Protein AF-A0A5C4JI22-F1 (afdb_monomer_lite)

Structure (mmCIF, N/CA/C/O backbone):
data_AF-A0A5C4JI22-F1
#
_entry.id   AF-A0A5C4JI22-F1
#
loop_
_atom_site.group_PDB
_atom_site.id
_atom_site.type_symbol
_atom_site.label_atom_id
_atom_site.label_alt_id
_atom_site.label_comp_id
_atom_site.label_asym_id
_atom_site.label_entity_id
_atom_site.label_seq_id
_atom_site.pdbx_PDB_ins_code
_atom_site.Cartn_x
_atom_site.Cartn_y
_atom_site.Cartn_z
_atom_site.occupancy
_atom_site.B_iso_or_equiv
_atom_site.auth_seq_id
_atom_site.auth_comp_id
_atom_site.auth_asym_id
_atom_site.auth_atom_id
_atom_site.pdbx_PDB_model_num
ATOM 1 N N . MET A 1 1 ? 50.107 8.675 -47.858 1.00 47.91 1 MET A N 1
ATOM 2 C CA . MET A 1 1 ? 48.946 7.798 -47.582 1.00 47.91 1 MET A CA 1
ATOM 3 C C . MET A 1 1 ? 47.800 8.256 -48.467 1.00 47.91 1 MET A C 1
ATOM 5 O O . MET A 1 1 ? 47.757 9.445 -48.753 1.00 47.91 1 MET A O 1
ATOM 9 N N . ALA A 1 2 ? 46.905 7.365 -48.893 1.00 58.59 2 ALA A N 1
ATOM 10 C CA . ALA A 1 2 ? 45.674 7.762 -49.575 1.00 58.59 2 ALA A CA 1
ATOM 11 C C . ALA A 1 2 ? 44.540 7.847 -48.545 1.00 58.59 2 ALA A C 1
ATOM 13 O O . ALA A 1 2 ? 44.124 6.826 -48.002 1.00 58.59 2 ALA A O 1
ATOM 14 N N . THR A 1 3 ? 44.075 9.058 -48.246 1.00 76.88 3 THR A N 1
ATOM 15 C CA . THR A 1 3 ? 42.816 9.281 -47.529 1.00 76.88 3 THR A CA 1
ATOM 16 C C . THR A 1 3 ? 41.675 9.316 -48.540 1.00 76.88 3 THR A C 1
ATOM 18 O O . THR A 1 3 ? 41.782 9.964 -49.579 1.00 76.88 3 THR A O 1
ATOM 21 N N . VAL A 1 4 ? 40.573 8.626 -48.245 1.00 82.25 4 VAL A N 1
ATOM 22 C CA . VAL A 1 4 ? 39.336 8.749 -49.026 1.00 82.25 4 VAL A CA 1
ATOM 23 C C . VAL A 1 4 ? 38.518 9.888 -48.425 1.00 82.25 4 VAL A C 1
ATOM 25 O O . VAL A 1 4 ? 38.172 9.844 -47.248 1.00 82.25 4 VAL A O 1
ATOM 28 N N . HIS A 1 5 ? 38.218 10.902 -49.233 1.00 86.62 5 HIS A N 1
ATOM 29 C CA . HIS A 1 5 ? 37.317 12.001 -48.891 1.00 86.62 5 HIS A CA 1
ATOM 30 C C . HIS A 1 5 ? 36.232 12.033 -49.968 1.00 86.62 5 HIS A C 1
ATOM 32 O O . HIS A 1 5 ? 36.526 12.298 -51.131 1.00 86.62 5 HIS A O 1
ATOM 38 N N . GLY A 1 6 ? 35.001 11.692 -49.587 1.00 88.00 6 GLY A N 1
ATOM 39 C CA . GLY A 1 6 ? 33.852 11.650 -50.486 1.00 88.00 6 GLY A CA 1
ATOM 40 C C . GLY A 1 6 ? 32.775 12.628 -50.037 1.00 88.00 6 GLY A C 1
ATOM 41 O O . GLY A 1 6 ? 32.306 12.553 -48.902 1.00 88.00 6 GLY A O 1
ATOM 42 N N . THR A 1 7 ? 32.386 13.528 -50.937 1.00 89.94 7 THR A N 1
ATOM 43 C CA . THR A 1 7 ? 31.447 14.625 -50.672 1.00 89.94 7 THR A CA 1
ATOM 44 C C . THR A 1 7 ? 30.403 14.657 -51.776 1.00 89.94 7 THR A C 1
ATOM 46 O O . THR A 1 7 ? 30.754 14.679 -52.954 1.00 89.94 7 THR A O 1
ATOM 49 N N . ALA A 1 8 ? 29.126 14.692 -51.399 1.00 90.31 8 ALA A N 1
ATOM 50 C CA . ALA A 1 8 ? 28.006 14.822 -52.323 1.00 90.31 8 ALA A CA 1
ATOM 51 C C . ALA A 1 8 ? 27.217 16.099 -52.011 1.00 90.31 8 ALA A C 1
ATOM 53 O O . ALA A 1 8 ? 26.924 16.388 -50.853 1.00 90.31 8 ALA A O 1
ATOM 54 N N . THR A 1 9 ? 26.877 16.862 -53.051 1.00 90.31 9 THR A N 1
ATOM 55 C CA . THR A 1 9 ? 26.061 18.088 -52.963 1.00 90.31 9 THR A CA 1
ATOM 56 C C . THR A 1 9 ? 24.664 17.913 -53.560 1.00 90.31 9 THR A C 1
ATOM 58 O O . THR A 1 9 ? 23.801 18.772 -53.389 1.00 90.31 9 THR A O 1
ATOM 61 N N . THR A 1 10 ? 24.415 16.796 -54.246 1.00 90.69 10 THR A N 1
ATOM 62 C CA . THR A 1 10 ? 23.101 16.410 -54.762 1.00 90.69 10 THR A CA 1
ATOM 63 C C . THR A 1 10 ? 22.259 15.751 -53.662 1.00 90.69 10 THR A C 1
ATOM 65 O O . THR A 1 10 ? 22.755 14.855 -52.972 1.00 90.69 10 THR A O 1
ATOM 68 N N . PRO A 1 11 ? 20.976 16.132 -53.490 1.00 87.50 11 PRO A N 1
ATOM 69 C CA . PRO A 1 11 ? 20.083 15.482 -52.533 1.00 87.50 11 PRO A CA 1
ATOM 70 C C . PRO A 1 11 ? 20.026 13.959 -52.709 1.00 87.50 11 PRO A C 1
ATOM 72 O O . PRO A 1 11 ? 20.164 13.441 -53.818 1.00 87.50 11 PRO A O 1
ATOM 75 N N . ASN A 1 12 ? 19.803 13.242 -51.605 1.00 86.19 12 ASN A N 1
ATOM 76 C CA . ASN A 1 12 ? 19.682 11.777 -51.550 1.00 86.19 12 ASN A CA 1
ATOM 77 C C . ASN A 1 12 ? 20.892 10.987 -52.102 1.00 86.19 12 ASN A C 1
ATOM 79 O O . ASN A 1 12 ? 20.781 9.784 -52.329 1.00 86.19 12 ASN A O 1
ATOM 83 N N . THR A 1 13 ? 22.045 11.633 -52.306 1.00 88.25 13 THR A N 1
ATOM 84 C CA . THR A 1 13 ? 23.271 11.000 -52.815 1.00 88.25 13 THR A CA 1
ATOM 85 C C . THR A 1 13 ? 24.279 10.815 -51.673 1.00 88.25 13 THR A C 1
ATOM 87 O O . THR A 1 13 ? 24.588 11.794 -50.994 1.00 88.25 13 THR A O 1
ATOM 90 N N . PRO A 1 14 ? 24.814 9.605 -51.423 1.00 89.19 14 PRO A N 1
ATOM 91 C CA . PRO A 1 14 ? 25.834 9.401 -50.397 1.00 89.19 14 PRO A CA 1
ATOM 92 C C . PRO A 1 14 ? 27.197 9.945 -50.851 1.00 89.19 14 PRO A C 1
ATOM 94 O O . PRO A 1 14 ? 27.601 9.740 -51.993 1.00 89.19 14 PRO A O 1
ATOM 97 N N . GLY A 1 15 ? 27.942 10.589 -49.945 1.00 90.38 15 GLY A N 1
ATOM 98 C CA . GLY A 1 15 ? 29.329 11.007 -50.211 1.00 90.38 15 GLY A CA 1
ATOM 99 C C . GLY A 1 15 ? 30.300 9.825 -50.335 1.00 90.38 15 GLY A C 1
ATOM 100 O O . GLY A 1 15 ? 31.234 9.871 -51.131 1.00 90.38 15 GLY A O 1
ATOM 101 N N . VAL A 1 16 ? 30.048 8.746 -49.585 1.00 90.88 16 VAL A N 1
ATOM 102 C CA . VAL A 1 16 ? 30.716 7.439 -49.691 1.00 90.88 16 VAL A CA 1
ATOM 103 C C . VAL A 1 16 ? 29.663 6.349 -49.478 1.00 90.88 16 VAL A C 1
ATOM 105 O O . VAL A 1 16 ? 28.844 6.458 -48.567 1.00 90.88 16 VAL A O 1
ATOM 108 N N . LEU A 1 17 ? 29.700 5.295 -50.293 1.00 90.50 17 LEU A N 1
ATOM 109 C CA . LEU A 1 17 ? 28.869 4.094 -50.167 1.00 90.50 17 LEU A CA 1
ATOM 110 C C . LEU A 1 17 ? 29.787 2.870 -50.035 1.00 90.50 17 LEU A C 1
ATOM 112 O O . LEU A 1 17 ? 30.765 2.757 -50.771 1.00 90.50 17 LEU A O 1
ATOM 116 N N . GLY A 1 18 ? 29.485 1.974 -49.092 1.00 90.38 18 GLY A N 1
ATOM 117 C CA . GLY A 1 18 ? 30.243 0.745 -48.849 1.00 90.38 18 GLY A CA 1
ATOM 118 C C . GLY A 1 18 ? 29.305 -0.447 -48.703 1.00 90.38 18 GLY A C 1
ATOM 119 O O . GLY A 1 18 ? 28.581 -0.547 -47.714 1.00 90.38 18 GLY A O 1
ATOM 120 N N . GLU A 1 19 ? 29.322 -1.341 -49.687 1.00 92.38 19 GLU A N 1
ATOM 121 C CA . GLU A 1 19 ? 28.444 -2.512 -49.782 1.00 92.38 19 GLU A CA 1
ATOM 122 C C . GLU A 1 19 ? 29.266 -3.807 -49.803 1.00 92.38 19 GLU A C 1
ATOM 124 O O . GLU A 1 19 ? 30.398 -3.838 -50.285 1.00 92.38 19 GLU A O 1
ATOM 129 N N . SER A 1 20 ? 28.706 -4.890 -49.260 1.00 93.38 20 SER A N 1
ATOM 130 C CA . SER A 1 20 ? 29.315 -6.222 -49.287 1.00 93.38 20 SER A CA 1
ATOM 131 C C . SER A 1 20 ? 28.254 -7.294 -49.051 1.00 93.38 20 SER A C 1
ATOM 133 O O . SER A 1 20 ? 27.485 -7.216 -48.098 1.00 93.38 20 SER A O 1
ATOM 135 N N . GLU A 1 21 ? 28.224 -8.316 -49.907 1.00 93.06 21 GLU A N 1
ATOM 136 C CA . GLU A 1 21 ? 27.287 -9.448 -49.797 1.00 93.06 21 GLU A CA 1
ATOM 137 C C . GLU A 1 21 ? 27.679 -10.459 -48.705 1.00 93.06 21 GLU A C 1
ATOM 139 O O . GLU A 1 21 ? 26.873 -11.298 -48.310 1.00 93.06 21 GLU A O 1
ATOM 144 N N . LYS A 1 22 ? 28.952 -10.448 -48.283 1.00 93.25 22 LYS A N 1
ATOM 145 C CA . LYS A 1 22 ? 29.580 -11.547 -47.521 1.00 93.25 22 LYS A CA 1
ATOM 146 C C . LYS A 1 22 ? 30.231 -11.100 -46.215 1.00 93.25 22 LYS A C 1
ATOM 148 O O . LYS A 1 22 ? 30.654 -11.949 -45.435 1.00 93.25 22 LYS A O 1
ATOM 153 N N . TRP A 1 23 ? 30.361 -9.794 -45.988 1.00 90.88 23 TRP A N 1
ATOM 154 C CA . TRP A 1 23 ? 31.010 -9.235 -44.803 1.00 90.88 23 TRP A CA 1
ATOM 155 C C . TRP A 1 23 ? 30.564 -7.789 -44.546 1.00 90.88 23 TRP A C 1
ATOM 157 O O . TRP A 1 23 ? 29.616 -7.305 -45.155 1.00 90.88 23 TRP A O 1
ATOM 167 N N . ASN A 1 24 ? 31.256 -7.082 -43.654 1.00 90.12 24 ASN A N 1
ATOM 168 C CA . ASN A 1 24 ? 31.022 -5.662 -43.397 1.00 90.12 24 ASN A CA 1
ATOM 169 C C . ASN A 1 24 ? 31.256 -4.825 -44.670 1.00 90.12 24 ASN A C 1
ATOM 171 O O . ASN A 1 24 ? 32.348 -4.876 -45.235 1.00 90.12 24 ASN A O 1
ATOM 175 N N . GLY A 1 25 ? 30.271 -4.017 -45.083 1.00 91.62 25 GLY A N 1
ATOM 176 C CA . GLY A 1 25 ? 30.438 -3.029 -46.164 1.00 91.62 25 GLY A CA 1
ATOM 177 C C . GLY A 1 25 ? 31.348 -1.854 -45.776 1.00 91.62 25 GLY A C 1
ATOM 178 O O . GLY A 1 25 ? 32.050 -1.303 -46.620 1.00 91.62 25 GLY A O 1
ATOM 179 N N . VAL A 1 26 ? 31.399 -1.519 -44.481 1.00 91.19 26 VAL A N 1
ATOM 180 C CA . VAL A 1 26 ? 32.367 -0.592 -43.873 1.00 91.19 26 VAL A CA 1
ATOM 181 C C . VAL A 1 26 ? 32.816 -1.170 -42.529 1.00 91.19 26 VAL A C 1
ATOM 183 O O . VAL A 1 26 ? 31.986 -1.616 -41.739 1.00 91.19 26 VAL A O 1
ATOM 186 N N . LEU A 1 27 ? 34.123 -1.152 -42.250 1.00 92.00 27 LEU A N 1
ATOM 187 C CA . LEU A 1 27 ? 34.704 -1.555 -40.966 1.00 92.00 27 LEU A CA 1
ATOM 188 C C . LEU A 1 27 ? 35.678 -0.475 -40.484 1.00 92.00 27 LEU A C 1
ATOM 190 O O . LEU A 1 27 ? 36.776 -0.342 -41.019 1.00 92.00 27 LEU A O 1
ATOM 194 N N . GLY A 1 28 ? 35.277 0.287 -39.468 1.00 90.00 28 GLY A N 1
ATOM 195 C CA . GLY A 1 28 ? 36.129 1.290 -38.833 1.00 90.00 28 GLY A CA 1
ATOM 196 C C . GLY A 1 28 ? 36.845 0.736 -37.604 1.00 90.00 28 GLY A C 1
ATOM 197 O O . GLY A 1 28 ? 36.201 0.249 -36.676 1.00 90.00 28 GLY A O 1
ATOM 198 N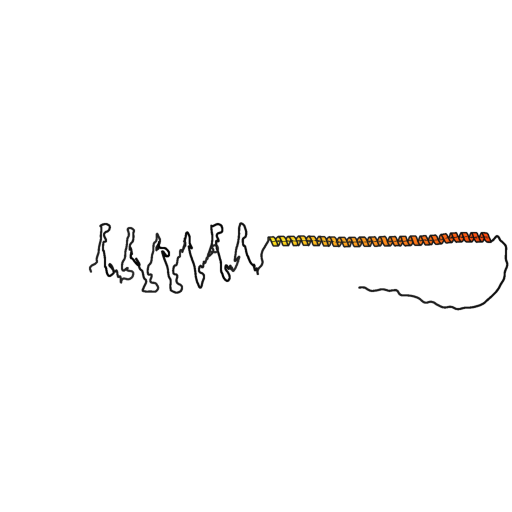 N . VAL A 1 29 ? 38.177 0.821 -37.584 1.00 89.88 29 VAL A N 1
ATOM 199 C CA . VAL A 1 29 ? 39.022 0.365 -36.470 1.00 89.88 29 VAL A CA 1
ATOM 200 C C . VAL A 1 29 ? 39.960 1.492 -36.059 1.00 89.88 29 VAL A C 1
ATOM 202 O O . VAL A 1 29 ? 40.857 1.866 -36.812 1.00 89.88 29 VAL A O 1
ATOM 205 N N . SER A 1 30 ? 39.781 1.994 -34.839 1.00 90.56 30 SER A N 1
ATOM 206 C CA . SER A 1 30 ? 40.735 2.895 -34.193 1.00 90.56 30 SER A CA 1
ATOM 207 C C . SER A 1 30 ? 41.700 2.105 -33.307 1.00 90.56 30 SER A C 1
ATOM 209 O O . SER A 1 30 ? 41.333 1.092 -32.712 1.00 90.56 30 SER A O 1
ATOM 211 N N . LYS A 1 31 ? 42.939 2.595 -33.210 1.00 88.75 31 LYS A N 1
ATOM 212 C CA . LYS A 1 31 ? 43.923 2.208 -32.183 1.00 88.75 31 LYS A CA 1
ATOM 213 C C . LYS A 1 31 ? 44.378 3.407 -31.336 1.00 88.75 31 LYS A C 1
ATOM 215 O O . LYS A 1 31 ? 45.299 3.268 -30.539 1.00 88.75 31 LYS A O 1
ATOM 220 N N . GLY A 1 32 ? 43.782 4.582 -31.551 1.00 84.44 32 GLY A N 1
ATOM 221 C CA . GLY A 1 32 ? 44.077 5.798 -30.797 1.00 84.44 32 GLY A CA 1
ATOM 222 C C . GLY A 1 32 ? 43.218 5.880 -29.540 1.00 84.44 32 GLY A C 1
ATOM 223 O O . GLY A 1 32 ? 42.014 5.625 -29.592 1.00 84.44 32 GLY A O 1
ATOM 224 N N . GLU A 1 33 ? 43.829 6.252 -28.420 1.00 83.50 33 GLU A N 1
ATOM 225 C CA . GLU A 1 33 ? 43.128 6.434 -27.149 1.00 83.50 33 GLU A CA 1
ATOM 226 C C . GLU A 1 33 ? 42.048 7.527 -27.260 1.00 83.50 33 GLU A C 1
ATOM 228 O O . GLU A 1 33 ? 42.253 8.580 -27.870 1.00 83.50 33 GLU A O 1
ATOM 233 N N . GLY A 1 34 ? 40.854 7.240 -26.735 1.00 81.62 34 GLY A N 1
ATOM 234 C CA . GLY A 1 34 ? 39.681 8.118 -26.832 1.00 81.62 34 GLY A CA 1
ATOM 235 C C . GLY A 1 34 ? 39.080 8.291 -28.237 1.00 81.62 34 GLY A C 1
ATOM 236 O O . GLY A 1 34 ? 38.074 8.982 -28.365 1.00 81.62 34 GLY A O 1
ATOM 237 N N . GLN A 1 35 ? 39.645 7.683 -29.289 1.00 87.62 35 GLN A N 1
ATOM 238 C CA . GLN A 1 35 ? 39.197 7.887 -30.674 1.00 87.62 35 GLN A CA 1
ATOM 239 C C . GLN A 1 35 ? 38.228 6.793 -31.141 1.00 87.62 35 GLN A C 1
ATOM 241 O O . GLN A 1 35 ? 38.553 5.604 -31.094 1.00 87.62 35 GLN A O 1
ATOM 246 N N . ALA A 1 36 ? 37.067 7.189 -31.667 1.00 86.75 36 ALA A N 1
ATOM 247 C CA . ALA A 1 36 ? 36.080 6.269 -32.228 1.00 86.75 36 ALA A CA 1
ATOM 248 C C . ALA A 1 36 ? 36.582 5.585 -33.517 1.00 86.75 36 ALA A C 1
ATOM 250 O O . ALA A 1 36 ? 37.239 6.206 -34.349 1.00 86.75 36 ALA A O 1
ATOM 251 N N . GLY A 1 37 ? 36.231 4.307 -33.715 1.00 89.31 37 GLY A N 1
ATOM 252 C CA . GLY A 1 37 ? 36.507 3.591 -34.973 1.00 89.31 37 GLY A CA 1
ATOM 253 C C . GLY A 1 37 ? 35.649 4.078 -36.147 1.00 89.31 37 GLY A C 1
ATOM 254 O O . GLY A 1 37 ? 36.113 4.087 -37.283 1.00 89.31 37 GLY A O 1
ATOM 255 N N . VAL A 1 38 ? 34.422 4.522 -35.860 1.00 90.56 38 VAL A N 1
ATOM 256 C CA . VAL A 1 38 ? 33.523 5.252 -36.765 1.00 90.56 38 VAL A CA 1
ATOM 257 C C . VAL A 1 38 ? 32.860 6.357 -35.945 1.00 90.56 38 VAL A C 1
ATOM 259 O O . VAL A 1 38 ? 32.349 6.079 -34.861 1.00 90.56 38 VAL A O 1
ATOM 262 N N . ALA A 1 39 ? 32.841 7.585 -36.458 1.00 89.50 39 ALA A N 1
ATOM 263 C CA . ALA A 1 39 ? 32.069 8.692 -35.899 1.00 89.50 39 ALA A CA 1
ATOM 264 C C . ALA A 1 39 ? 31.036 9.151 -36.936 1.00 89.50 39 ALA A C 1
ATOM 266 O O . ALA A 1 39 ? 31.390 9.419 -38.082 1.00 89.50 39 ALA A O 1
ATOM 267 N N . GLY A 1 40 ? 29.766 9.219 -36.537 1.00 88.56 40 GLY A N 1
ATOM 268 C CA . GLY A 1 40 ? 28.670 9.726 -37.362 1.00 88.56 40 GLY A CA 1
ATOM 269 C C . GLY A 1 40 ? 28.094 10.985 -36.729 1.00 88.56 40 GLY A C 1
ATOM 270 O O . GLY A 1 40 ? 27.585 10.932 -35.611 1.00 88.56 40 GLY A O 1
ATOM 271 N N . VAL A 1 41 ? 28.206 12.115 -37.427 1.00 89.94 41 VAL A N 1
ATOM 272 C CA . VAL A 1 41 ? 27.862 13.453 -36.926 1.00 89.94 41 VAL A CA 1
ATOM 273 C C . VAL A 1 41 ? 26.848 14.093 -37.871 1.00 89.94 41 VAL A C 1
ATOM 275 O O . VAL A 1 41 ? 26.980 13.983 -39.088 1.00 89.94 41 VAL A O 1
ATOM 278 N N . ASN A 1 42 ? 25.836 14.758 -37.315 1.00 87.62 42 ASN A N 1
ATOM 279 C CA . ASN A 1 42 ? 24.863 15.545 -38.067 1.00 87.62 42 ASN A CA 1
ATOM 280 C C . ASN A 1 42 ? 24.524 16.815 -37.273 1.00 87.62 42 ASN A C 1
ATOM 282 O O . ASN A 1 42 ? 23.888 16.744 -36.224 1.00 87.62 42 ASN A O 1
ATOM 286 N N . GLU A 1 43 ? 24.953 17.966 -37.785 1.00 89.25 43 GLU A N 1
ATOM 287 C CA . GLU A 1 43 ? 24.792 19.279 -37.142 1.00 89.25 43 GLU A CA 1
ATOM 288 C C . GLU A 1 43 ? 23.522 20.023 -37.600 1.00 89.25 43 GLU A C 1
ATOM 290 O O . GLU A 1 43 ? 23.159 21.046 -37.031 1.00 89.25 43 GLU A O 1
ATOM 295 N N . SER A 1 44 ? 22.827 19.518 -38.628 1.00 86.06 44 SER A N 1
ATOM 296 C CA . SER A 1 44 ? 21.636 20.147 -39.233 1.00 86.06 44 SER A CA 1
ATOM 297 C C . SER A 1 44 ? 20.307 19.531 -38.775 1.00 86.06 44 SER A C 1
ATOM 299 O O . SER A 1 44 ? 19.244 19.907 -39.266 1.00 86.06 44 SER A O 1
ATOM 301 N N . GLY A 1 45 ? 20.359 18.591 -37.828 1.00 77.44 45 GLY A N 1
ATOM 302 C CA . GLY A 1 45 ? 19.205 17.846 -37.335 1.00 77.44 45 GLY A CA 1
ATOM 303 C C . GLY A 1 45 ? 18.982 16.530 -38.087 1.00 77.44 45 GLY A C 1
ATOM 304 O O . GLY A 1 45 ? 19.031 16.453 -39.315 1.00 77.44 45 GLY A O 1
ATOM 305 N N . GLY A 1 46 ? 18.734 15.467 -37.324 1.00 81.81 46 GLY A N 1
ATOM 306 C CA . GLY A 1 46 ? 18.592 14.100 -37.821 1.00 81.81 46 GLY A CA 1
ATOM 307 C C . GLY A 1 46 ? 19.557 13.140 -37.127 1.00 81.81 46 GLY A C 1
ATOM 308 O O . GLY A 1 46 ? 20.181 13.474 -36.123 1.00 81.81 46 GLY A O 1
ATOM 309 N N . ASN A 1 47 ? 19.671 11.926 -37.659 1.00 84.88 47 ASN A N 1
ATOM 310 C CA . ASN A 1 47 ? 20.505 10.882 -37.068 1.00 84.88 47 ASN A CA 1
ATOM 311 C C . ASN A 1 47 ? 21.970 11.039 -37.506 1.00 84.88 47 ASN A C 1
ATOM 313 O O . ASN A 1 47 ? 22.232 11.152 -38.703 1.00 84.88 47 ASN A O 1
ATOM 317 N N . GLY A 1 48 ? 22.918 10.979 -36.564 1.00 87.75 48 GLY A N 1
ATOM 318 C CA . GLY A 1 48 ? 24.350 10.835 -36.874 1.00 87.75 48 GLY A CA 1
ATOM 319 C C . GLY A 1 48 ? 24.719 9.412 -37.321 1.00 87.75 48 GLY A C 1
ATOM 320 O O . GLY A 1 48 ? 25.555 9.232 -38.200 1.00 87.75 48 GLY A O 1
ATOM 321 N N . LEU A 1 49 ? 24.048 8.396 -36.763 1.00 89.62 49 LEU A N 1
ATOM 322 C CA . LEU A 1 49 ? 24.066 7.006 -37.231 1.00 89.62 49 LEU A CA 1
ATOM 323 C C . LEU A 1 49 ? 22.633 6.455 -37.242 1.00 89.62 49 LEU A C 1
ATOM 325 O O . LEU A 1 49 ? 21.856 6.734 -36.330 1.00 89.62 49 LEU A O 1
ATOM 329 N N . TYR A 1 50 ? 22.293 5.633 -38.236 1.00 87.88 50 TYR A N 1
ATOM 330 C CA . TYR A 1 50 ? 21.007 4.932 -38.317 1.00 87.88 50 TYR A CA 1
ATOM 331 C C . TYR A 1 50 ? 21.234 3.434 -38.557 1.00 87.88 50 TYR A C 1
ATOM 333 O O . TYR A 1 50 ? 21.568 3.014 -39.662 1.00 87.88 50 TYR A O 1
ATOM 341 N N . GLY A 1 51 ? 21.073 2.631 -37.503 1.00 87.44 51 GLY A N 1
ATOM 342 C CA . GLY A 1 51 ? 21.215 1.177 -37.560 1.00 87.44 51 GLY A CA 1
ATOM 343 C C . GLY A 1 51 ? 19.884 0.478 -37.834 1.00 87.44 51 GLY A C 1
ATOM 344 O O . GLY A 1 51 ? 18.941 0.604 -37.053 1.00 87.44 51 GLY A O 1
ATOM 345 N N . ARG A 1 52 ? 19.808 -0.289 -38.927 1.00 89.50 52 ARG A N 1
ATOM 346 C CA . ARG A 1 52 ? 18.639 -1.096 -39.310 1.00 89.50 52 ARG A CA 1
ATOM 347 C C . ARG A 1 52 ? 19.095 -2.482 -39.758 1.00 89.50 52 ARG A C 1
ATOM 349 O O . ARG A 1 52 ? 19.973 -2.596 -40.604 1.00 89.50 52 ARG A O 1
ATOM 356 N N . GLY A 1 53 ? 18.448 -3.523 -39.242 1.00 84.88 53 GLY A N 1
ATOM 357 C CA . GLY A 1 53 ? 18.695 -4.913 -39.621 1.00 84.88 53 GLY A CA 1
ATOM 358 C C . GLY A 1 53 ? 17.455 -5.782 -39.413 1.00 84.88 53 GLY A C 1
ATOM 359 O O . GLY A 1 53 ? 16.440 -5.311 -38.902 1.00 84.88 53 GLY A O 1
ATOM 360 N N . THR A 1 54 ? 17.537 -7.047 -39.824 1.00 84.50 54 THR A N 1
ATOM 361 C CA . THR A 1 54 ? 16.526 -8.085 -39.538 1.00 84.50 54 THR A CA 1
ATOM 362 C C . THR A 1 54 ? 16.736 -8.756 -38.176 1.00 84.50 54 THR A C 1
ATOM 364 O O . THR A 1 54 ? 15.800 -9.328 -37.626 1.00 84.50 54 THR A O 1
ATOM 367 N N . GLY A 1 55 ? 17.953 -8.666 -37.630 1.00 84.50 55 GLY A N 1
ATOM 368 C CA . GLY A 1 55 ? 18.270 -8.912 -36.223 1.00 84.50 55 GLY A CA 1
ATOM 369 C C . GLY A 1 55 ? 18.473 -7.592 -35.472 1.00 84.50 55 GLY A C 1
ATOM 370 O O . GLY A 1 55 ? 17.700 -6.649 -35.625 1.00 84.50 55 GLY A O 1
ATOM 371 N N . ASN A 1 56 ? 19.547 -7.497 -34.687 1.00 85.06 56 ASN A N 1
ATOM 372 C CA . ASN A 1 56 ? 19.894 -6.270 -33.965 1.00 85.06 56 ASN A CA 1
ATOM 373 C C . ASN A 1 56 ? 20.353 -5.169 -34.938 1.00 85.06 56 ASN A C 1
ATOM 375 O O . ASN A 1 56 ? 21.316 -5.363 -35.675 1.00 85.06 56 ASN A O 1
ATOM 379 N N . GLY A 1 57 ? 19.683 -4.011 -34.932 1.00 87.25 57 GLY A N 1
ATOM 380 C CA . GLY A 1 57 ? 20.059 -2.861 -35.771 1.00 87.25 57 GLY A CA 1
ATOM 381 C C . GLY A 1 57 ? 21.316 -2.126 -35.288 1.00 87.25 57 GLY A C 1
ATOM 382 O O . GLY A 1 57 ? 22.045 -1.564 -36.099 1.00 87.25 57 GLY A O 1
ATOM 383 N N . VAL A 1 58 ? 21.582 -2.161 -33.978 1.00 90.19 58 VAL A N 1
ATOM 384 C CA . VAL A 1 58 ? 22.811 -1.692 -33.320 1.00 90.19 58 VAL A CA 1
ATOM 385 C C . VAL A 1 58 ? 23.134 -2.678 -32.193 1.00 90.19 58 VAL A C 1
ATOM 387 O O . VAL A 1 58 ? 22.225 -3.150 -31.512 1.00 90.19 58 VAL A O 1
ATOM 390 N N . TRP A 1 59 ? 24.415 -2.983 -31.986 1.00 86.69 59 TRP A N 1
ATOM 391 C CA . TRP A 1 59 ? 24.910 -3.788 -30.866 1.00 86.69 59 TRP A CA 1
ATOM 392 C C . TRP A 1 59 ? 26.134 -3.090 -30.269 1.00 86.69 59 TRP A C 1
ATOM 394 O O . TRP A 1 59 ? 27.098 -2.828 -30.984 1.00 86.69 59 TRP A O 1
ATOM 404 N N . GLY A 1 60 ? 26.104 -2.800 -28.969 1.00 87.31 60 GLY A N 1
ATOM 405 C CA . GLY A 1 60 ? 27.233 -2.232 -28.232 1.00 87.31 60 GLY A CA 1
ATOM 406 C C . GLY A 1 60 ? 27.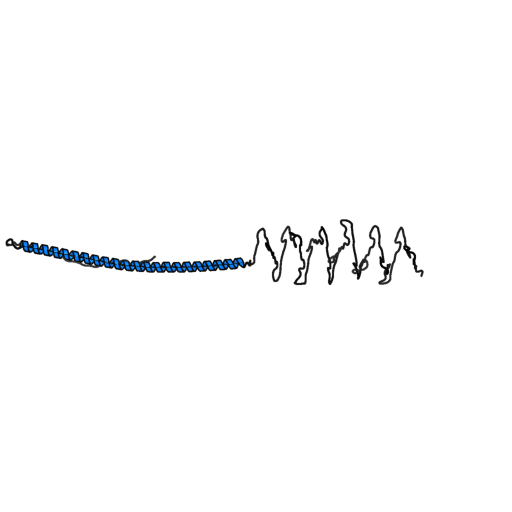662 -3.161 -27.102 1.00 87.31 60 GLY A C 1
ATOM 407 O O . GLY A 1 60 ? 26.818 -3.711 -26.396 1.00 87.31 60 GLY A O 1
ATOM 408 N N . HIS A 1 61 ? 28.968 -3.375 -26.944 1.00 86.38 61 HIS A N 1
ATOM 409 C CA . HIS A 1 61 ? 29.512 -4.359 -26.008 1.00 86.38 61 HIS A CA 1
ATOM 410 C C . HIS A 1 61 ? 30.837 -3.880 -25.405 1.00 86.38 61 HIS A C 1
ATOM 412 O O . HIS A 1 61 ? 31.829 -3.711 -26.111 1.00 86.38 61 HIS A O 1
ATOM 418 N N . GLY A 1 62 ? 30.845 -3.672 -24.087 1.00 84.75 62 GLY A N 1
ATOM 419 C CA . GLY A 1 62 ? 32.041 -3.324 -23.329 1.00 84.75 62 GLY A CA 1
ATOM 420 C C . GLY A 1 62 ? 32.818 -4.582 -22.948 1.00 84.75 62 GLY A C 1
ATOM 421 O O . GLY A 1 62 ? 32.439 -5.266 -22.005 1.00 84.75 62 GLY A O 1
ATOM 422 N N . PHE A 1 63 ? 33.881 -4.895 -23.690 1.00 75.50 63 PHE A N 1
ATOM 423 C CA . PHE A 1 63 ? 34.603 -6.169 -23.555 1.00 75.50 63 PHE A CA 1
ATOM 424 C C . PHE A 1 63 ? 35.773 -6.149 -22.554 1.00 75.50 63 PHE A C 1
ATO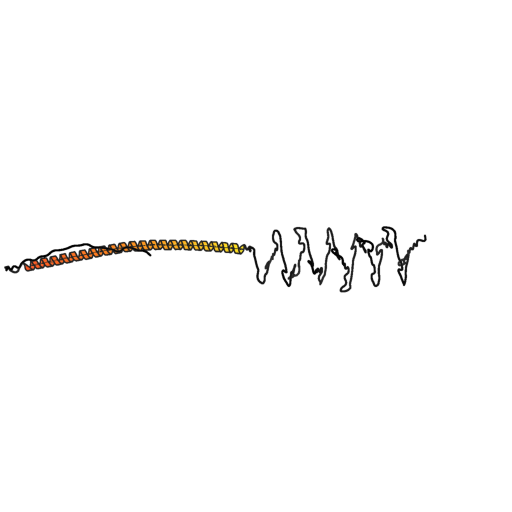M 426 O O . PHE A 1 63 ? 36.074 -7.164 -21.934 1.00 75.50 63 PHE A O 1
ATOM 433 N N . SER A 1 64 ? 36.488 -5.027 -22.436 1.00 70.38 64 SER A N 1
ATOM 434 C CA . SER A 1 64 ? 37.896 -5.024 -22.003 1.00 70.38 64 SER A CA 1
ATOM 435 C C . SER A 1 64 ? 38.166 -4.689 -20.529 1.00 70.38 64 SER A C 1
ATOM 437 O O . SER A 1 64 ? 39.331 -4.629 -20.136 1.00 70.38 64 SER A O 1
ATOM 439 N N . GLY A 1 65 ? 37.145 -4.489 -19.694 1.00 73.25 65 GLY A N 1
ATOM 440 C CA . GLY A 1 65 ? 37.333 -4.232 -18.265 1.00 73.25 65 GLY A CA 1
ATOM 441 C C . GLY A 1 65 ? 36.028 -4.129 -17.466 1.00 73.25 65 GLY A C 1
ATOM 442 O O . GLY A 1 65 ? 34.953 -3.997 -18.049 1.00 73.25 65 GLY A O 1
ATOM 443 N N . PRO A 1 66 ? 36.102 -4.143 -16.120 1.00 74.62 66 PRO A N 1
ATOM 444 C CA . PRO A 1 66 ? 34.923 -4.150 -15.242 1.00 74.62 66 PRO A CA 1
ATOM 445 C C . PRO A 1 66 ? 34.066 -2.877 -15.339 1.00 74.62 66 PRO A C 1
ATOM 447 O O . PRO A 1 66 ? 32.897 -2.898 -14.971 1.00 74.62 66 PRO A O 1
ATOM 450 N N . ASN A 1 67 ? 34.635 -1.786 -15.864 1.00 81.38 67 ASN A N 1
ATOM 451 C CA . ASN A 1 67 ? 33.966 -0.496 -16.050 1.00 81.38 67 ASN A CA 1
ATOM 452 C C . ASN A 1 67 ? 33.581 -0.233 -17.524 1.00 81.38 67 ASN A C 1
ATOM 454 O O . ASN A 1 67 ? 33.225 0.892 -17.875 1.00 81.38 67 ASN A O 1
ATOM 458 N N . SER A 1 68 ? 33.706 -1.221 -18.420 1.00 83.44 68 SER A N 1
ATOM 459 C CA . SER A 1 68 ? 33.440 -1.037 -19.851 1.00 83.44 68 SER A CA 1
ATOM 460 C C . SER A 1 68 ? 31.939 -0.962 -20.147 1.00 83.44 68 SER A C 1
ATOM 462 O O . SER A 1 68 ? 31.227 -1.960 -20.077 1.00 83.44 68 SER A O 1
ATOM 464 N N . VAL A 1 69 ? 31.458 0.215 -20.549 1.00 85.12 69 VAL A N 1
ATOM 465 C CA . VAL A 1 69 ? 30.057 0.421 -20.944 1.00 85.12 69 VAL A CA 1
ATOM 466 C C . VAL A 1 69 ? 29.853 0.059 -22.420 1.00 85.12 69 VAL A C 1
ATOM 468 O O . VAL A 1 69 ? 30.644 0.454 -23.272 1.00 85.12 69 VAL A O 1
ATOM 471 N N . GLY A 1 70 ? 28.792 -0.694 -22.733 1.00 87.75 70 GLY A N 1
ATOM 472 C CA . GLY A 1 70 ? 28.488 -1.116 -24.108 1.00 87.75 70 GLY A CA 1
ATOM 473 C C . GLY A 1 70 ? 27.800 -0.051 -24.969 1.00 87.75 70 GLY A C 1
ATOM 474 O O . GLY A 1 70 ? 28.119 0.072 -26.147 1.00 87.75 70 GLY A O 1
ATOM 475 N N . VAL A 1 71 ? 26.867 0.713 -24.390 1.00 90.88 71 VAL A N 1
ATOM 476 C CA . VAL A 1 71 ? 26.142 1.826 -25.032 1.00 90.88 71 VAL A CA 1
ATOM 477 C C . VAL A 1 71 ? 25.880 2.903 -23.979 1.00 90.88 71 VAL A C 1
ATOM 479 O O . VAL A 1 71 ? 25.483 2.577 -22.862 1.00 90.88 71 VAL A O 1
ATOM 482 N N . VAL A 1 72 ? 26.053 4.175 -24.340 1.00 89.12 72 VAL A N 1
ATOM 483 C CA . VAL A 1 72 ? 25.626 5.332 -23.538 1.00 89.12 72 VAL A CA 1
ATOM 484 C C . VAL A 1 72 ? 24.694 6.184 -24.398 1.00 89.12 72 VAL A C 1
ATOM 486 O O . VAL A 1 72 ? 25.010 6.453 -25.555 1.00 89.12 72 VAL A O 1
ATOM 489 N N . GLY A 1 73 ? 23.558 6.605 -23.841 1.00 89.94 73 GLY A N 1
ATOM 490 C CA . GLY A 1 73 ? 22.662 7.587 -24.452 1.00 89.94 73 GLY A CA 1
ATOM 491 C C . GLY A 1 73 ? 22.585 8.838 -23.581 1.00 89.94 73 GLY A C 1
ATOM 492 O O . GLY A 1 73 ? 22.279 8.735 -22.395 1.00 89.94 73 GLY A O 1
ATOM 493 N N . VAL A 1 74 ? 22.880 10.003 -24.158 1.00 90.19 74 VAL A N 1
ATOM 494 C CA . VAL A 1 74 ? 22.903 11.309 -23.475 1.00 90.19 74 VAL A CA 1
ATOM 495 C C . VAL A 1 74 ? 22.098 12.305 -24.303 1.00 90.19 74 VAL A C 1
ATOM 497 O O . VAL A 1 74 ? 22.159 12.275 -25.531 1.00 90.19 74 VAL A O 1
ATOM 500 N N . SER A 1 75 ? 21.340 13.180 -23.644 1.00 90.56 75 SER A N 1
ATOM 501 C CA . SER A 1 75 ? 20.660 14.305 -24.283 1.00 90.56 75 SER A CA 1
ATOM 502 C C . SER A 1 75 ? 20.372 15.393 -23.253 1.00 90.56 75 SER A C 1
ATOM 504 O O . SER A 1 75 ? 19.782 15.110 -22.214 1.00 90.56 75 SER A O 1
ATOM 506 N N . ASP A 1 76 ? 20.748 16.635 -23.555 1.00 88.44 76 ASP A N 1
ATOM 507 C CA . ASP A 1 76 ? 20.476 17.792 -22.686 1.00 88.44 76 ASP A CA 1
ATOM 508 C C . ASP A 1 76 ? 19.050 18.354 -22.869 1.00 88.44 76 ASP A C 1
ATOM 510 O O . ASP A 1 76 ? 18.627 19.245 -22.135 1.00 88.44 76 ASP A O 1
ATOM 514 N N . HIS A 1 77 ? 18.306 17.852 -23.865 1.00 85.31 77 HIS A N 1
ATOM 515 C CA . HIS A 1 77 ? 17.043 18.435 -24.345 1.00 85.31 77 HIS A CA 1
ATOM 516 C C . HIS A 1 77 ? 15.888 17.420 -24.495 1.00 85.31 77 HIS A C 1
ATOM 518 O O . HIS A 1 77 ? 14.760 17.804 -24.826 1.00 85.31 77 HIS A O 1
ATOM 524 N N . ASN A 1 78 ? 16.139 16.116 -24.332 1.00 89.25 78 ASN A N 1
ATOM 525 C CA . ASN A 1 78 ? 15.133 15.062 -24.510 1.00 89.25 78 ASN A CA 1
ATOM 526 C C . ASN A 1 78 ? 15.547 13.744 -23.829 1.00 89.25 78 ASN A C 1
ATOM 528 O O . ASN A 1 78 ? 16.495 13.713 -23.052 1.00 89.25 78 ASN A O 1
ATOM 532 N N . ASP A 1 79 ? 14.855 12.644 -24.137 1.00 88.62 79 ASP A N 1
ATOM 533 C CA . ASP A 1 79 ? 15.258 11.311 -23.680 1.00 88.62 79 ASP A CA 1
ATOM 534 C C . ASP A 1 79 ? 16.641 10.939 -24.246 1.00 88.62 79 ASP A C 1
ATOM 536 O O . ASP A 1 79 ? 16.826 10.902 -25.463 1.00 88.62 79 ASP A O 1
ATOM 540 N N . GLY A 1 80 ? 17.600 10.593 -23.380 1.00 90.75 80 GLY A N 1
ATOM 541 C CA . GLY A 1 80 ? 18.892 10.034 -23.808 1.00 90.75 80 GLY A CA 1
ATOM 542 C C . GLY A 1 80 ? 18.770 8.634 -24.431 1.00 90.75 80 GLY A C 1
ATOM 543 O O . GLY A 1 80 ? 19.573 8.263 -25.283 1.00 90.75 80 GLY A O 1
ATOM 544 N N . VAL A 1 81 ? 17.743 7.866 -24.040 1.00 92.56 81 VAL A N 1
ATOM 545 C CA . VAL A 1 81 ? 17.366 6.570 -24.628 1.00 92.56 81 VAL A CA 1
ATOM 546 C C . VAL A 1 81 ? 15.840 6.452 -24.635 1.00 92.56 81 VAL A C 1
ATOM 548 O O . VAL A 1 81 ? 15.214 6.540 -23.582 1.00 92.56 81 VAL A O 1
ATOM 551 N N . ARG A 1 82 ? 15.235 6.189 -25.802 1.00 91.19 82 ARG A N 1
ATOM 552 C CA . ARG A 1 82 ? 13.791 5.932 -25.949 1.00 91.19 82 ARG A CA 1
ATOM 553 C C . ARG A 1 82 ? 13.550 4.584 -26.628 1.00 91.19 82 ARG A C 1
ATOM 555 O O . ARG A 1 82 ? 13.657 4.470 -27.846 1.00 91.19 82 ARG A O 1
ATOM 562 N N . GLY A 1 83 ? 13.202 3.567 -25.844 1.00 91.81 83 GLY A N 1
ATOM 563 C CA . GLY A 1 83 ? 12.811 2.252 -26.357 1.00 91.81 83 GLY A CA 1
ATOM 564 C C . GLY A 1 83 ? 11.305 2.154 -26.604 1.00 91.81 83 GLY A C 1
ATOM 565 O O . GLY A 1 83 ? 10.512 2.401 -25.699 1.00 91.81 83 GLY A O 1
ATOM 566 N N . ILE A 1 84 ? 10.904 1.778 -27.821 1.00 91.50 84 ILE A N 1
ATOM 567 C CA . ILE A 1 84 ? 9.500 1.637 -28.234 1.00 91.50 84 ILE A CA 1
ATOM 568 C C . ILE A 1 84 ? 9.284 0.223 -28.772 1.00 91.50 84 ILE A C 1
ATOM 570 O O . ILE A 1 84 ? 10.060 -0.249 -29.599 1.00 91.50 84 ILE A O 1
ATOM 574 N N . SER A 1 85 ? 8.204 -0.433 -28.347 1.00 92.69 85 SER A N 1
ATOM 575 C CA . SER A 1 85 ? 7.722 -1.670 -28.966 1.00 92.69 85 SER A CA 1
ATOM 576 C C . SER A 1 85 ? 6.202 -1.640 -29.089 1.00 92.69 85 SER A C 1
ATOM 578 O O . SER A 1 85 ? 5.511 -1.225 -28.162 1.00 92.69 85 SER A O 1
ATOM 580 N N . SER A 1 86 ? 5.691 -2.054 -30.247 1.00 91.50 86 SER A N 1
ATOM 581 C CA . SER A 1 86 ? 4.257 -2.161 -30.556 1.00 91.50 86 SER A CA 1
ATOM 582 C C . SER A 1 86 ? 3.754 -3.610 -30.566 1.00 91.50 86 SER A C 1
ATOM 584 O O . SER A 1 86 ? 2.563 -3.851 -30.752 1.00 91.50 86 SER A O 1
ATOM 586 N N . THR A 1 87 ? 4.647 -4.582 -30.364 1.00 91.19 87 THR A N 1
ATOM 587 C CA . THR A 1 87 ? 4.330 -6.013 -30.406 1.00 91.19 87 THR A CA 1
ATOM 588 C C . THR A 1 87 ? 3.881 -6.508 -29.033 1.00 91.19 87 THR A C 1
ATOM 590 O O . THR A 1 87 ? 4.557 -6.286 -28.029 1.00 91.19 87 THR A O 1
ATOM 593 N N . VAL A 1 88 ? 2.760 -7.233 -28.988 1.00 89.62 88 VAL A N 1
ATOM 594 C CA . VAL A 1 88 ? 2.223 -7.834 -27.755 1.00 89.62 88 VAL A CA 1
ATOM 595 C C . VAL A 1 88 ? 3.279 -8.720 -27.080 1.00 89.62 88 VAL A C 1
ATOM 597 O O . VAL A 1 88 ? 3.944 -9.526 -27.732 1.00 89.62 88 VAL A O 1
ATOM 600 N N . GLY A 1 89 ? 3.442 -8.565 -25.762 1.00 87.31 89 GLY A N 1
ATOM 601 C CA . GLY A 1 89 ? 4.407 -9.342 -24.976 1.00 87.31 89 GLY A CA 1
ATOM 602 C C . GLY A 1 89 ? 5.879 -8.993 -25.236 1.00 87.31 89 GLY A C 1
ATOM 603 O O . GLY A 1 89 ? 6.745 -9.837 -25.002 1.00 87.31 89 GLY A O 1
ATOM 604 N N . LYS A 1 90 ? 6.182 -7.788 -25.745 1.00 92.19 90 LYS A N 1
ATOM 605 C CA . LYS A 1 90 ? 7.551 -7.278 -25.932 1.00 92.19 90 LYS A CA 1
ATOM 606 C C . LYS A 1 90 ? 7.739 -5.937 -25.222 1.00 92.19 90 LYS A C 1
ATOM 608 O O . LYS A 1 90 ? 6.896 -5.051 -25.319 1.00 92.19 90 LYS A O 1
ATOM 613 N N . SER A 1 91 ? 8.869 -5.782 -24.540 1.00 91.69 91 SER A N 1
ATOM 614 C CA . SER A 1 91 ? 9.249 -4.532 -23.874 1.00 91.69 91 SER A CA 1
ATOM 615 C C . SER A 1 91 ? 9.868 -3.542 -24.866 1.00 91.69 91 SER A C 1
ATOM 617 O O . SER A 1 91 ? 10.559 -3.952 -25.796 1.00 91.69 91 SER A O 1
ATOM 619 N N . GLY A 1 92 ? 9.670 -2.237 -24.648 1.00 93.25 92 GLY A N 1
ATOM 620 C CA . GLY A 1 92 ? 10.422 -1.190 -25.357 1.00 93.25 92 GLY A CA 1
ATOM 621 C C . GLY A 1 92 ? 11.872 -1.075 -24.869 1.00 93.25 92 GLY A C 1
ATOM 622 O O . GLY A 1 92 ? 12.782 -0.896 -25.671 1.00 93.25 92 GLY A O 1
ATOM 623 N N . VAL A 1 93 ? 12.086 -1.246 -23.561 1.00 93.81 93 VAL A N 1
ATOM 624 C CA . VAL A 1 93 ? 13.394 -1.415 -22.910 1.00 93.81 93 VAL A CA 1
ATOM 625 C C . VAL A 1 93 ? 13.289 -2.614 -21.968 1.00 93.81 93 VAL A C 1
ATOM 627 O O . VAL A 1 93 ? 12.277 -2.769 -21.287 1.00 93.81 93 VAL A O 1
ATOM 630 N N . ALA A 1 94 ? 14.316 -3.458 -21.920 1.00 93.06 94 ALA A N 1
ATOM 631 C CA . ALA A 1 94 ? 14.457 -4.518 -20.927 1.00 93.06 94 ALA A CA 1
ATOM 632 C C . ALA A 1 94 ? 15.892 -4.500 -20.394 1.00 93.06 94 ALA A C 1
ATOM 634 O O . ALA A 1 94 ? 16.836 -4.383 -21.174 1.00 93.06 94 ALA A O 1
ATOM 635 N N . GLY A 1 95 ? 16.043 -4.591 -19.075 1.00 92.38 95 GLY A N 1
ATOM 636 C CA . GLY A 1 95 ? 17.332 -4.553 -18.396 1.00 92.38 95 GLY A CA 1
ATOM 637 C C . GLY A 1 95 ? 17.509 -5.798 -17.540 1.00 92.38 95 GLY A C 1
ATOM 638 O O . GLY A 1 95 ? 16.640 -6.122 -16.732 1.00 92.38 95 GLY A O 1
ATOM 639 N N . PHE A 1 96 ? 18.621 -6.501 -17.734 1.00 91.69 96 PHE A N 1
ATOM 640 C CA . PHE A 1 96 ? 18.924 -7.766 -17.070 1.00 91.69 96 PHE A CA 1
ATOM 641 C C . PHE A 1 96 ? 20.282 -7.669 -16.383 1.00 91.69 96 PHE A C 1
ATOM 643 O O . PHE A 1 96 ? 21.250 -7.207 -16.984 1.00 91.69 96 PHE A O 1
ATOM 650 N N . HIS A 1 97 ? 20.364 -8.149 -15.145 1.00 91.00 97 HIS A N 1
ATOM 651 C CA . HIS A 1 97 ? 21.617 -8.290 -14.416 1.00 91.00 97 HIS A CA 1
ATOM 652 C C . HIS A 1 97 ? 21.707 -9.716 -13.873 1.00 91.00 97 HIS A C 1
ATOM 654 O O . HIS A 1 97 ? 20.803 -10.156 -13.171 1.00 91.00 97 HIS A O 1
ATOM 660 N N . MET A 1 98 ? 22.778 -10.429 -14.230 1.00 87.62 98 MET A N 1
ATOM 661 C CA . MET A 1 98 ? 22.986 -11.847 -13.885 1.00 87.62 98 MET A CA 1
ATOM 662 C C . MET A 1 98 ? 24.100 -12.057 -12.844 1.00 87.62 98 MET A C 1
ATOM 664 O O . MET A 1 98 ? 24.463 -13.193 -12.555 1.00 87.62 98 MET A O 1
ATOM 668 N N . GLY A 1 99 ? 24.685 -10.971 -12.331 1.00 83.75 99 GLY A N 1
ATOM 669 C CA . GLY A 1 99 ? 25.660 -11.002 -11.244 1.00 83.75 99 GLY A CA 1
ATOM 670 C C . GLY A 1 99 ? 25.011 -10.764 -9.881 1.00 83.75 99 GLY A C 1
ATOM 671 O O . GLY A 1 99 ? 23.805 -10.546 -9.760 1.00 83.75 99 GLY A O 1
ATOM 672 N N . GLU A 1 100 ? 25.830 -10.771 -8.834 1.00 86.94 100 GLU A N 1
ATOM 673 C CA . GLU A 1 100 ? 25.377 -10.410 -7.495 1.00 86.94 100 GLU A CA 1
ATOM 674 C C . GLU A 1 100 ? 25.249 -8.884 -7.332 1.00 86.94 100 GLU A C 1
ATOM 676 O O . GLU A 1 100 ? 26.125 -8.122 -7.740 1.00 86.94 100 GLU A O 1
ATOM 681 N N . ARG A 1 101 ? 24.197 -8.441 -6.628 1.00 84.38 101 ARG A N 1
ATOM 682 C CA . ARG A 1 101 ? 24.034 -7.083 -6.051 1.00 84.38 101 ARG A CA 1
ATOM 683 C C . ARG A 1 101 ? 23.925 -5.905 -7.039 1.00 84.38 101 ARG A C 1
ATOM 685 O O . ARG A 1 101 ? 23.689 -4.786 -6.581 1.00 84.38 101 ARG A O 1
ATOM 692 N N . GLY A 1 102 ? 24.045 -6.118 -8.350 1.00 86.06 102 GLY A N 1
ATOM 693 C CA . GLY A 1 102 ? 23.713 -5.116 -9.371 1.00 86.06 102 GLY A CA 1
ATOM 694 C C . GLY A 1 102 ? 22.211 -5.030 -9.674 1.00 86.06 102 GLY A C 1
ATOM 695 O O . GLY A 1 102 ? 21.406 -5.801 -9.154 1.00 86.06 102 GLY A O 1
ATOM 696 N N . GLN A 1 103 ? 21.823 -4.076 -10.525 1.00 92.19 103 GLN A N 1
ATOM 697 C CA . GLN A 1 103 ? 20.428 -3.826 -10.906 1.00 92.19 103 GLN A CA 1
ATOM 698 C C . GLN A 1 103 ? 20.230 -4.022 -12.412 1.00 92.19 103 GLN A C 1
ATOM 700 O O . GLN A 1 103 ? 21.085 -3.638 -13.207 1.00 92.19 103 GLN A O 1
ATOM 705 N N . GLY A 1 104 ? 19.082 -4.577 -12.817 1.00 92.69 104 GLY A N 1
ATOM 706 C CA . GLY A 1 104 ? 18.698 -4.635 -14.234 1.00 92.69 104 GLY A CA 1
ATOM 707 C C . GLY A 1 104 ? 18.346 -3.255 -14.802 1.00 92.69 104 GLY A C 1
ATOM 708 O O . GLY A 1 104 ? 18.688 -2.952 -15.940 1.00 92.69 104 GLY A O 1
ATOM 709 N N . LEU A 1 105 ? 17.692 -2.408 -13.998 1.00 93.81 105 LEU A N 1
ATOM 710 C CA . LEU A 1 105 ? 17.418 -1.000 -14.288 1.00 93.81 105 LEU A CA 1
ATOM 711 C C . LEU A 1 105 ? 17.656 -0.164 -13.018 1.00 93.81 105 LEU A C 1
ATOM 713 O O . LEU A 1 105 ? 17.310 -0.597 -11.920 1.00 93.81 105 LEU A O 1
ATOM 717 N N . TRP A 1 106 ? 18.196 1.045 -13.178 1.00 92.44 106 TRP A N 1
ATOM 718 C CA . TRP A 1 106 ? 18.355 2.057 -12.125 1.00 92.44 106 TRP A CA 1
ATOM 719 C C . TRP A 1 106 ? 17.792 3.381 -12.644 1.00 92.44 106 TRP A C 1
ATOM 721 O O . TRP A 1 106 ? 18.118 3.788 -13.758 1.00 92.44 106 TRP A O 1
ATOM 731 N N . GLY A 1 107 ? 16.956 4.053 -11.852 1.00 94.19 107 GLY A N 1
ATOM 732 C CA . GLY A 1 107 ? 16.376 5.350 -12.201 1.00 94.19 107 GLY A CA 1
ATOM 733 C C . GLY A 1 107 ? 16.491 6.323 -11.035 1.00 94.19 107 GLY A C 1
ATOM 734 O O . GLY A 1 107 ? 15.973 6.067 -9.950 1.00 94.19 107 GLY A O 1
ATOM 735 N N . GLN A 1 108 ? 17.184 7.435 -11.262 1.00 95.25 108 GLN A N 1
ATOM 736 C CA . GLN A 1 108 ? 17.523 8.439 -10.256 1.00 95.25 108 GLN A CA 1
ATOM 737 C C . GLN A 1 108 ? 17.259 9.837 -10.815 1.00 95.25 108 GLN A C 1
ATOM 739 O O . GLN A 1 108 ? 17.492 10.099 -11.992 1.00 95.25 108 GLN A O 1
ATOM 744 N N . SER A 1 109 ? 16.785 10.742 -9.961 1.00 95.81 109 SER A N 1
ATOM 745 C CA . SER A 1 109 ? 16.636 12.160 -10.279 1.00 95.81 109 SER A CA 1
ATOM 746 C C . SER A 1 109 ? 16.747 12.981 -8.998 1.00 95.81 109 SER A C 1
ATOM 748 O O . SER A 1 109 ? 16.111 12.646 -8.002 1.00 95.81 109 SER A O 1
ATOM 750 N N . ASP A 1 110 ? 17.522 14.065 -9.026 1.00 92.50 110 ASP A N 1
ATOM 751 C CA . ASP A 1 110 ? 17.761 14.903 -7.838 1.00 92.50 110 ASP A CA 1
ATOM 752 C C . ASP A 1 110 ? 16.595 15.862 -7.533 1.00 92.50 110 ASP A C 1
ATOM 754 O O . ASP A 1 110 ? 16.509 16.424 -6.442 1.00 92.50 110 ASP A O 1
ATOM 758 N N . LYS A 1 111 ? 15.720 16.101 -8.521 1.00 92.88 111 LYS A N 1
ATOM 759 C CA . LYS A 1 111 ? 14.615 17.081 -8.458 1.00 92.88 111 LYS A CA 1
ATOM 760 C C . LYS A 1 111 ? 13.289 16.578 -9.037 1.00 92.88 111 LYS A C 1
ATOM 762 O O . LYS A 1 111 ? 12.273 17.250 -8.881 1.00 92.88 111 LYS A O 1
ATOM 767 N N . GLY A 1 112 ? 13.301 15.452 -9.747 1.00 92.62 112 GLY A N 1
ATOM 768 C CA . GLY A 1 112 ? 12.148 14.893 -10.450 1.00 92.62 112 GLY A CA 1
ATOM 769 C C . GLY A 1 112 ? 11.845 13.458 -10.030 1.00 92.62 112 GLY A C 1
ATOM 770 O O . GLY A 1 112 ? 12.297 12.974 -8.997 1.00 92.62 112 GLY A O 1
ATOM 771 N N . THR A 1 113 ? 11.069 12.757 -10.854 1.00 94.75 113 THR A N 1
ATOM 772 C CA . THR A 1 113 ? 10.746 11.342 -10.632 1.00 94.75 113 THR A CA 1
ATOM 773 C C . THR A 1 113 ? 11.832 10.457 -11.247 1.00 94.75 113 THR A C 1
ATOM 775 O O . THR A 1 113 ? 12.089 10.563 -12.441 1.00 94.75 113 THR A O 1
ATOM 778 N N . GLY A 1 114 ? 12.466 9.585 -10.453 1.00 95.31 114 GLY A N 1
ATOM 779 C CA . GLY A 1 114 ? 13.517 8.675 -10.938 1.00 95.31 114 GLY A CA 1
ATOM 780 C C . GLY A 1 114 ? 12.998 7.520 -11.807 1.00 95.31 114 GLY A C 1
ATOM 781 O O . GLY A 1 114 ? 13.646 7.150 -12.781 1.00 95.31 114 GLY A O 1
ATOM 782 N N . VAL A 1 115 ? 11.818 6.975 -11.483 1.00 95.69 115 VAL A N 1
ATOM 783 C CA . VAL A 1 115 ? 11.096 5.958 -12.272 1.00 95.69 115 VAL A CA 1
ATOM 784 C C . VAL A 1 115 ? 9.595 6.223 -12.156 1.00 95.69 115 VAL A C 1
ATOM 786 O O . VAL A 1 115 ? 9.097 6.427 -11.051 1.00 95.69 115 VAL A O 1
ATOM 789 N N . ILE A 1 116 ? 8.867 6.190 -13.275 1.00 95.56 116 ILE A N 1
ATOM 790 C CA . ILE A 1 116 ? 7.401 6.276 -13.305 1.00 95.56 116 ILE A CA 1
ATOM 791 C C . ILE A 1 116 ? 6.820 5.116 -14.118 1.00 95.56 116 ILE A C 1
ATOM 793 O O . ILE A 1 116 ? 7.249 4.858 -15.241 1.00 95.56 116 ILE A O 1
ATOM 797 N N . GLY A 1 117 ? 5.834 4.417 -13.552 1.00 95.38 117 GLY A N 1
ATOM 798 C CA . GLY A 1 117 ? 5.024 3.430 -14.264 1.00 95.38 117 GLY A CA 1
ATOM 799 C C . GLY A 1 117 ? 3.638 3.996 -14.552 1.00 95.38 117 GLY A C 1
ATOM 800 O O . GLY A 1 117 ? 2.980 4.502 -13.645 1.00 95.38 117 GLY A O 1
ATOM 801 N N . LEU A 1 118 ? 3.179 3.898 -15.801 1.00 94.75 118 LEU A N 1
ATOM 802 C CA . LEU A 1 118 ? 1.838 4.310 -16.224 1.00 94.75 118 LEU A CA 1
ATOM 803 C C . LEU A 1 118 ? 1.200 3.200 -17.063 1.00 94.75 118 LEU A C 1
ATOM 805 O 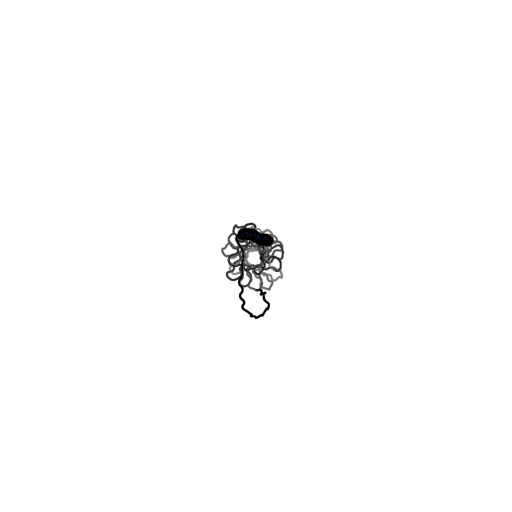O . LEU A 1 118 ? 1.811 2.694 -18.001 1.00 94.75 118 LEU A O 1
ATOM 809 N N . SER A 1 119 ? -0.047 2.850 -16.757 1.00 95.44 119 SER A N 1
ATOM 810 C CA . SER A 1 119 ? -0.848 1.899 -17.532 1.00 95.44 119 SER A CA 1
ATOM 811 C C . SER A 1 119 ? -2.321 2.299 -17.488 1.00 95.44 119 SER A C 1
ATOM 813 O O . SER A 1 119 ? -2.773 2.900 -16.516 1.00 95.44 119 SER A O 1
ATOM 815 N N . LYS A 1 120 ? -3.067 2.001 -18.559 1.00 91.94 120 LYS A N 1
ATOM 816 C CA . LYS A 1 120 ? -4.498 2.347 -18.680 1.00 91.94 120 LYS A CA 1
ATOM 817 C C . LYS A 1 120 ? -5.439 1.235 -18.214 1.00 91.94 120 LYS A C 1
ATOM 819 O O . LYS A 1 120 ? -6.579 1.522 -17.870 1.00 91.94 120 LYS A O 1
ATOM 824 N N . THR A 1 121 ? -4.992 -0.019 -18.276 1.00 91.44 121 THR A N 1
ATOM 825 C CA . THR A 1 121 ? -5.853 -1.213 -18.141 1.00 91.44 121 THR A CA 1
ATOM 826 C C . THR A 1 121 ? -5.185 -2.388 -17.424 1.00 91.44 121 THR A C 1
ATOM 828 O O . THR A 1 121 ? -5.848 -3.385 -17.158 1.00 91.44 121 THR A O 1
ATOM 831 N N . GLY A 1 122 ? -3.888 -2.302 -17.122 1.00 92.25 122 GLY A N 1
ATOM 832 C CA . GLY A 1 122 ? -3.128 -3.363 -16.461 1.00 92.25 122 GLY A CA 1
ATOM 833 C C . GLY A 1 122 ? -2.215 -2.813 -15.371 1.00 92.25 122 GLY A C 1
ATOM 834 O O . GLY A 1 122 ? -2.213 -1.616 -15.089 1.00 92.25 122 GLY A O 1
ATOM 835 N N . VAL A 1 123 ? -1.404 -3.685 -14.778 1.00 94.88 123 VAL A N 1
ATOM 836 C CA . VAL A 1 123 ? -0.441 -3.299 -13.739 1.00 94.88 123 VAL A CA 1
ATOM 837 C C . VAL A 1 123 ? 0.611 -2.343 -14.320 1.00 94.88 123 VAL A C 1
ATOM 839 O O . VAL A 1 123 ? 1.188 -2.616 -15.369 1.00 94.88 123 VAL A O 1
ATOM 842 N N . ALA A 1 124 ? 0.840 -1.208 -13.652 1.00 95.62 124 ALA A N 1
ATOM 843 C CA . ALA A 1 124 ? 1.789 -0.178 -14.092 1.00 95.62 124 ALA A CA 1
ATOM 844 C C . ALA A 1 124 ? 3.224 -0.410 -13.578 1.00 95.62 124 ALA A C 1
ATOM 846 O O . ALA A 1 124 ? 4.185 -0.058 -14.257 1.00 95.62 124 ALA A O 1
ATOM 847 N N . VAL A 1 125 ? 3.359 -1.013 -12.392 1.00 96.06 125 VAL A N 1
ATOM 848 C CA . VAL A 1 125 ? 4.614 -1.501 -11.800 1.00 96.06 125 VAL A CA 1
ATOM 849 C C . VAL A 1 125 ? 4.291 -2.808 -11.081 1.00 96.06 125 VAL A C 1
ATOM 851 O O . VAL A 1 125 ? 3.374 -2.840 -10.262 1.00 96.06 125 VAL A O 1
ATOM 854 N N . HIS A 1 126 ? 5.017 -3.881 -11.391 1.00 95.44 126 HIS A N 1
ATOM 855 C CA . HIS A 1 126 ? 4.890 -5.176 -10.725 1.00 95.44 126 HIS A CA 1
ATOM 856 C C . HIS A 1 126 ? 6.237 -5.541 -10.101 1.00 95.44 126 HIS A C 1
ATOM 858 O O . HIS A 1 126 ? 7.253 -5.516 -10.793 1.00 95.44 126 HIS A O 1
ATOM 864 N N . GLY A 1 127 ? 6.242 -5.851 -8.806 1.00 95.75 127 GLY A N 1
ATOM 865 C CA . GLY A 1 127 ? 7.433 -6.244 -8.062 1.00 95.75 127 GLY A CA 1
ATOM 866 C C . GLY A 1 127 ? 7.210 -7.590 -7.386 1.00 95.75 127 GLY A C 1
ATOM 867 O O . GLY A 1 127 ? 6.310 -7.721 -6.559 1.00 95.75 127 GLY A O 1
ATOM 868 N N . GLN A 1 128 ? 8.029 -8.574 -7.745 1.00 96.19 128 GLN A N 1
ATOM 869 C CA . GLN A 1 128 ? 7.996 -9.944 -7.236 1.00 96.19 128 GLN A CA 1
ATOM 870 C C . GLN A 1 128 ? 9.410 -10.333 -6.791 1.00 96.19 128 GLN A C 1
ATOM 872 O O . GLN A 1 128 ? 10.392 -9.929 -7.410 1.00 96.19 128 GLN A O 1
ATOM 877 N N . SER A 1 129 ? 9.511 -11.107 -5.713 1.00 96.19 129 SER A N 1
ATOM 878 C CA . SER A 1 129 ? 10.766 -11.648 -5.193 1.00 96.19 129 SER A CA 1
ATOM 879 C C . SER A 1 129 ? 10.478 -12.947 -4.445 1.00 96.19 129 SER A C 1
ATOM 881 O O . SER A 1 129 ? 9.431 -13.069 -3.812 1.00 96.19 129 SER A O 1
ATOM 883 N N . GLU A 1 130 ? 11.390 -13.913 -4.530 1.00 94.69 130 GLU A N 1
ATOM 884 C CA . GLU A 1 130 ? 11.265 -15.228 -3.880 1.00 94.69 130 GLU A CA 1
ATOM 885 C C . GLU A 1 130 ? 11.941 -15.270 -2.496 1.00 94.69 130 GLU A C 1
ATOM 887 O O . GLU A 1 130 ? 11.697 -16.184 -1.716 1.00 94.69 130 GLU A O 1
ATOM 892 N N . ALA A 1 131 ? 12.797 -14.286 -2.185 1.00 93.81 131 ALA A N 1
ATOM 893 C CA . ALA A 1 131 ? 13.687 -14.306 -1.015 1.00 93.81 131 ALA A CA 1
ATOM 894 C C . ALA A 1 131 ? 13.791 -12.962 -0.258 1.00 93.81 131 ALA A C 1
ATOM 896 O O . ALA A 1 131 ? 14.604 -12.823 0.653 1.00 93.81 131 ALA A O 1
ATOM 897 N N . SER A 1 132 ? 13.018 -11.946 -0.654 1.00 93.94 132 SER A N 1
ATOM 898 C CA . SER A 1 132 ? 13.001 -10.603 -0.049 1.00 93.94 132 SER A CA 1
ATOM 899 C C . SER A 1 132 ? 11.688 -9.889 -0.415 1.00 93.94 132 SER A C 1
ATOM 901 O O . SER A 1 132 ? 10.801 -10.509 -1.000 1.00 93.94 132 SER A O 1
ATOM 903 N N . GLU A 1 133 ? 11.530 -8.595 -0.128 1.00 94.19 133 GLU A N 1
ATOM 904 C CA . GLU A 1 133 ? 10.327 -7.870 -0.556 1.00 94.19 133 GLU A CA 1
ATOM 905 C C . GLU A 1 133 ? 10.314 -7.656 -2.081 1.00 94.19 133 GLU A C 1
ATOM 907 O O . GLU A 1 133 ? 11.311 -7.233 -2.666 1.00 94.19 133 GLU A O 1
ATOM 912 N N . GLY A 1 134 ? 9.169 -7.889 -2.733 1.00 95.75 134 GLY A N 1
ATOM 913 C CA . GLY A 1 134 ? 8.982 -7.556 -4.154 1.00 95.75 134 GLY A CA 1
ATOM 914 C C . GLY A 1 134 ? 8.957 -6.044 -4.426 1.00 95.75 134 GLY A C 1
ATOM 915 O O . GLY A 1 134 ? 9.334 -5.602 -5.509 1.00 95.75 134 GLY A O 1
ATOM 916 N N . VAL A 1 135 ? 8.552 -5.243 -3.433 1.00 96.19 135 VAL A N 1
ATOM 917 C CA . VAL A 1 135 ? 8.628 -3.774 -3.433 1.00 96.19 135 VAL A CA 1
ATOM 918 C C . VAL A 1 135 ? 9.020 -3.304 -2.031 1.00 96.19 135 VAL A C 1
ATOM 920 O O . VAL A 1 135 ? 8.361 -3.651 -1.053 1.00 96.19 135 VAL A O 1
ATOM 923 N N . ARG A 1 136 ? 10.057 -2.467 -1.934 1.00 95.75 136 ARG A N 1
ATOM 924 C CA . ARG A 1 136 ? 10.487 -1.797 -0.697 1.00 95.75 136 ARG A CA 1
ATOM 925 C C . ARG A 1 136 ? 10.555 -0.291 -0.945 1.00 95.75 136 ARG A C 1
ATOM 927 O O . ARG A 1 136 ? 11.197 0.137 -1.899 1.00 95.75 136 ARG A O 1
ATOM 934 N N . GLY A 1 137 ? 9.926 0.505 -0.082 1.00 95.69 137 GLY A N 1
ATOM 935 C CA . GLY A 1 137 ? 9.958 1.968 -0.156 1.00 95.69 137 GLY A CA 1
ATOM 936 C C . GLY A 1 137 ? 10.520 2.597 1.116 1.00 95.69 137 GLY A C 1
ATOM 937 O O . GLY A 1 137 ? 10.023 2.339 2.211 1.00 95.69 137 GLY A O 1
ATOM 938 N N . GLU A 1 138 ? 11.539 3.443 0.970 1.00 95.94 138 GLU A N 1
ATOM 939 C CA . GLU A 1 138 ? 12.164 4.207 2.054 1.00 95.94 138 GLU A CA 1
ATOM 940 C C . GLU A 1 138 ? 11.887 5.703 1.854 1.00 95.94 138 GLU A C 1
ATOM 942 O O . GLU A 1 138 ? 12.045 6.227 0.754 1.00 95.94 138 GLU A O 1
ATOM 947 N N . SER A 1 139 ? 11.510 6.408 2.923 1.00 96.31 139 SER A N 1
ATOM 948 C CA . SER A 1 139 ? 11.452 7.873 2.950 1.00 96.31 139 SER A CA 1
ATOM 949 C C . SER A 1 139 ? 12.293 8.392 4.108 1.00 96.31 139 SER A C 1
ATOM 951 O O . SER A 1 139 ? 12.208 7.886 5.226 1.00 96.31 139 SER A O 1
ATOM 953 N N . ARG A 1 140 ? 13.087 9.433 3.838 1.00 94.31 140 ARG A N 1
ATOM 954 C CA . ARG A 1 140 ? 13.869 10.174 4.844 1.00 94.31 140 ARG A CA 1
ATOM 955 C C . ARG A 1 140 ? 13.224 11.510 5.225 1.00 94.31 140 ARG A C 1
ATOM 957 O O . ARG A 1 140 ? 13.796 12.261 6.008 1.00 94.31 140 ARG A O 1
ATOM 964 N N . ASN A 1 141 ? 12.045 11.813 4.677 1.00 92.69 141 ASN A N 1
ATOM 965 C CA . ASN A 1 141 ? 11.279 13.012 4.996 1.00 92.69 141 ASN A CA 1
ATOM 966 C C . ASN A 1 141 ? 10.171 12.654 6.010 1.00 92.69 141 ASN A C 1
ATOM 968 O O . ASN A 1 141 ? 9.332 11.808 5.693 1.00 92.69 141 ASN A O 1
ATOM 972 N N . PRO A 1 142 ? 10.113 13.293 7.197 1.00 89.31 142 PRO A N 1
ATOM 973 C CA . PRO A 1 142 ? 9.151 12.954 8.252 1.00 89.31 142 PRO A CA 1
ATOM 974 C C . PRO A 1 142 ? 7.678 13.216 7.888 1.00 89.31 142 PRO A C 1
ATOM 976 O O . PRO A 1 142 ? 6.794 12.817 8.643 1.00 89.31 142 PRO A O 1
ATOM 979 N N . HIS A 1 143 ? 7.399 13.871 6.757 1.00 90.06 143 HIS A N 1
ATOM 980 C CA . HIS A 1 143 ? 6.046 14.185 6.290 1.00 90.06 143 HIS A CA 1
ATOM 981 C C . HIS A 1 143 ? 5.579 13.326 5.099 1.00 90.06 143 HIS A C 1
ATOM 983 O O . HIS A 1 143 ? 4.465 13.520 4.619 1.00 90.06 143 HIS A O 1
ATOM 989 N N . HIS A 1 144 ? 6.395 12.378 4.618 1.00 92.06 144 HIS A N 1
ATOM 990 C CA . HIS A 1 144 ? 6.074 11.532 3.460 1.00 92.06 144 HIS A CA 1
ATOM 991 C C . HIS A 1 144 ? 6.357 10.052 3.752 1.00 92.06 144 HIS A C 1
ATOM 993 O O . HIS A 1 144 ? 7.425 9.710 4.258 1.00 92.06 144 HIS A O 1
ATOM 999 N N . GLY A 1 145 ? 5.425 9.164 3.395 1.00 92.00 145 GLY A N 1
ATOM 1000 C CA . GLY A 1 145 ? 5.616 7.713 3.496 1.00 92.00 145 GLY A CA 1
ATOM 1001 C C . GLY A 1 145 ? 6.581 7.170 2.435 1.00 92.00 145 GLY A C 1
ATOM 1002 O O . GLY A 1 145 ? 6.652 7.705 1.333 1.00 92.00 145 GLY A O 1
ATOM 1003 N N . GLY A 1 146 ? 7.308 6.093 2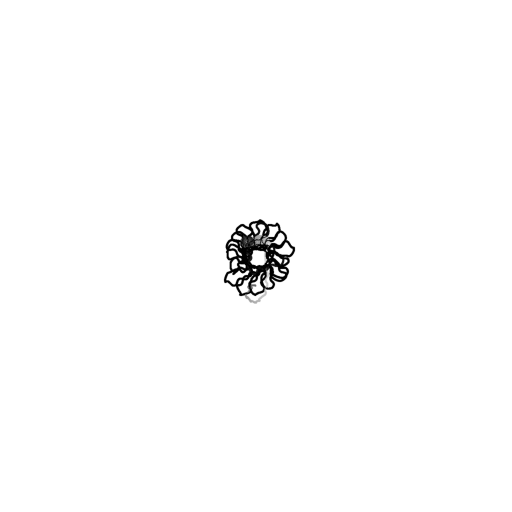.758 1.00 95.62 146 GLY A N 1
ATOM 1004 C CA . GLY A 1 146 ? 8.175 5.391 1.796 1.00 95.62 146 GLY A CA 1
ATOM 1005 C C . GLY A 1 146 ? 7.395 4.625 0.720 1.00 95.62 146 GLY A C 1
ATOM 1006 O O . GLY A 1 146 ? 7.852 4.510 -0.412 1.00 95.62 146 GLY A O 1
ATOM 1007 N N . VAL A 1 147 ? 6.189 4.160 1.057 1.00 96.00 147 VAL A N 1
ATOM 1008 C CA . VAL A 1 147 ? 5.163 3.686 0.119 1.00 96.00 147 VAL A CA 1
ATOM 1009 C C . VAL A 1 147 ? 3.865 4.410 0.473 1.00 96.00 147 VAL A C 1
ATOM 1011 O O . VAL A 1 147 ? 3.534 4.536 1.652 1.00 96.00 147 VAL A O 1
ATOM 1014 N N . VAL A 1 148 ? 3.135 4.899 -0.531 1.00 95.44 148 VAL A N 1
ATOM 1015 C CA . VAL A 1 148 ? 1.835 5.563 -0.358 1.00 95.44 148 VAL A CA 1
ATOM 1016 C C . VAL A 1 148 ? 0.868 5.007 -1.396 1.00 95.44 148 VAL A C 1
ATOM 1018 O O . VAL A 1 148 ? 1.117 5.118 -2.593 1.00 95.44 148 VAL A O 1
ATOM 1021 N N . GLY A 1 149 ? -0.228 4.410 -0.931 1.00 95.06 149 GLY A N 1
ATOM 1022 C CA . GLY A 1 149 ? -1.285 3.870 -1.779 1.00 95.06 149 GLY A CA 1
ATOM 1023 C C . GLY A 1 149 ? -2.569 4.687 -1.656 1.00 95.06 149 GLY A C 1
ATOM 1024 O O . GLY A 1 149 ? -3.039 4.951 -0.550 1.00 95.06 149 GLY A O 1
ATOM 1025 N N . PHE A 1 150 ? -3.137 5.090 -2.790 1.00 94.50 150 PHE A N 1
ATOM 1026 C CA . PHE A 1 150 ? -4.374 5.864 -2.880 1.00 94.50 150 PHE A CA 1
ATOM 1027 C C . PHE A 1 150 ? -5.242 5.335 -4.025 1.00 94.50 150 PHE A C 1
ATOM 1029 O O . PHE A 1 150 ? -4.733 4.796 -5.005 1.00 94.50 150 PHE A O 1
ATOM 1036 N N . SER A 1 151 ? -6.558 5.517 -3.920 1.00 94.94 151 SER A N 1
ATOM 1037 C CA . SER A 1 151 ? -7.489 5.246 -5.013 1.00 94.94 151 SER A CA 1
ATOM 1038 C C . SER A 1 151 ? -8.544 6.343 -5.077 1.00 94.94 151 SER A C 1
ATOM 1040 O O . SER A 1 151 ? -9.064 6.769 -4.048 1.00 94.94 151 SER A O 1
ATOM 1042 N N . PHE A 1 152 ? -8.842 6.803 -6.291 1.00 91.31 152 PHE A N 1
ATOM 1043 C CA . PHE A 1 152 ? -9.890 7.793 -6.563 1.00 91.31 152 PHE A CA 1
ATOM 1044 C C . PHE A 1 152 ? -11.215 7.144 -6.999 1.00 91.31 152 PHE A C 1
ATOM 1046 O O . PHE A 1 152 ? -12.197 7.845 -7.233 1.00 91.31 152 PHE A O 1
ATOM 1053 N N . ALA A 1 153 ? -11.255 5.814 -7.132 1.00 91.25 153 ALA A N 1
ATOM 1054 C CA . ALA A 1 153 ? -12.457 5.078 -7.504 1.00 91.25 153 ALA A CA 1
ATOM 1055 C C . ALA A 1 153 ? -13.334 4.796 -6.275 1.00 91.25 153 ALA A C 1
ATOM 1057 O O . ALA A 1 153 ? -12.835 4.381 -5.227 1.00 91.25 153 ALA A O 1
ATOM 1058 N N . ALA A 1 154 ? -14.652 4.956 -6.412 1.00 88.56 154 ALA A N 1
ATOM 1059 C CA . ALA A 1 154 ? -15.599 4.567 -5.370 1.00 88.56 154 ALA A CA 1
ATOM 1060 C C . ALA A 1 154 ? -15.484 3.059 -5.076 1.00 88.56 154 ALA A C 1
ATOM 1062 O O . ALA A 1 154 ? -15.522 2.240 -5.992 1.00 88.56 154 ALA A O 1
ATOM 1063 N N . GLY A 1 155 ? -15.309 2.699 -3.800 1.00 86.75 155 GLY A N 1
ATOM 1064 C CA . GLY A 1 155 ? -15.056 1.316 -3.370 1.00 86.75 155 GLY A CA 1
ATOM 1065 C C . GLY A 1 155 ? -13.629 0.801 -3.617 1.00 86.75 155 GLY A C 1
ATOM 1066 O O . GLY A 1 155 ? -13.327 -0.323 -3.231 1.00 86.75 155 GLY A O 1
ATOM 1067 N N . GLY A 1 156 ? -12.739 1.596 -4.221 1.00 91.25 156 GLY A N 1
ATOM 1068 C CA . GLY A 1 156 ? -11.352 1.208 -4.466 1.00 91.25 156 GLY A CA 1
ATOM 1069 C C . GLY A 1 156 ? -10.492 1.212 -3.198 1.00 91.25 156 GLY A C 1
ATOM 1070 O O . GLY A 1 156 ? -10.565 2.128 -2.380 1.00 91.25 156 GLY A O 1
ATOM 1071 N N . HIS A 1 157 ? -9.622 0.213 -3.055 1.00 93.31 157 HIS A N 1
ATOM 1072 C CA . HIS A 1 157 ? -8.632 0.164 -1.977 1.00 93.31 157 HIS A CA 1
ATOM 1073 C C . HIS A 1 157 ? -7.387 0.980 -2.350 1.00 93.31 157 HIS A C 1
ATOM 1075 O O . HIS A 1 157 ? -6.850 0.819 -3.443 1.00 93.31 157 HIS A O 1
ATOM 1081 N N . GLY A 1 158 ? -6.910 1.843 -1.445 1.00 95.06 158 GLY A N 1
ATOM 1082 C CA . GLY A 1 158 ? -5.619 2.527 -1.616 1.00 95.06 158 GLY A CA 1
ATOM 1083 C C . GLY A 1 158 ? -4.429 1.592 -1.380 1.00 95.06 158 GLY A C 1
ATOM 1084 O O . GLY A 1 158 ? -3.444 1.645 -2.107 1.00 95.06 158 GLY A O 1
ATOM 1085 N N . VAL A 1 159 ? -4.553 0.695 -0.398 1.00 95.50 159 VAL A N 1
ATOM 1086 C CA . VAL A 1 159 ? -3.641 -0.426 -0.135 1.00 95.50 159 VAL A CA 1
ATOM 1087 C C . VAL A 1 159 ? -4.502 -1.660 0.124 1.00 95.50 159 VAL A C 1
ATOM 1089 O O . VAL A 1 159 ? -5.497 -1.572 0.843 1.00 95.50 159 VAL A O 1
ATOM 1092 N N . PHE A 1 160 ? -4.121 -2.799 -0.450 1.00 94.50 160 PHE A N 1
ATOM 1093 C CA . PHE A 1 160 ? -4.729 -4.103 -0.199 1.00 94.50 160 PHE A CA 1
ATOM 1094 C C . PHE A 1 160 ? -3.612 -5.075 0.190 1.00 94.50 160 PHE A C 1
ATOM 1096 O O . PHE A 1 160 ? -2.692 -5.294 -0.596 1.00 94.50 160 PHE A O 1
ATOM 1103 N N . GLY A 1 161 ? -3.666 -5.600 1.415 1.00 94.75 161 GLY A N 1
ATOM 1104 C CA . GLY A 1 161 ? -2.724 -6.593 1.929 1.00 94.75 161 GLY A CA 1
ATOM 1105 C C . GLY A 1 161 ? -3.454 -7.902 2.199 1.00 94.75 161 GLY A C 1
ATOM 1106 O O . GLY A 1 161 ? -4.445 -7.909 2.927 1.00 94.75 161 GLY A O 1
ATOM 1107 N N . ALA A 1 162 ? -2.968 -8.986 1.606 1.00 95.38 162 ALA A N 1
ATOM 1108 C CA . ALA A 1 162 ? -3.468 -10.341 1.790 1.00 95.38 162 ALA A CA 1
ATOM 1109 C C . ALA A 1 162 ? -2.276 -11.300 1.896 1.00 95.38 162 ALA A C 1
ATOM 1111 O O . ALA A 1 162 ? -1.233 -11.058 1.290 1.00 95.38 162 ALA A O 1
ATOM 1112 N N . CYS A 1 163 ? -2.434 -12.366 2.676 1.00 95.94 163 CYS A N 1
ATOM 1113 C CA . CYS A 1 163 ? -1.483 -13.466 2.788 1.00 95.94 163 CYS A CA 1
ATOM 1114 C C . CYS A 1 163 ? -2.275 -14.731 3.119 1.00 95.94 163 CYS A C 1
ATOM 1116 O O . CYS A 1 163 ? -3.186 -14.661 3.945 1.00 95.94 163 CYS A O 1
ATOM 1118 N N . ASP A 1 164 ? -1.937 -15.852 2.486 1.00 95.94 164 ASP A N 1
ATOM 1119 C CA . ASP A 1 164 ? -2.649 -17.119 2.690 1.00 95.94 164 ASP A CA 1
ATOM 1120 C C . ASP A 1 164 ? -2.249 -17.778 4.024 1.00 95.94 164 ASP A C 1
ATOM 1122 O O . ASP A 1 164 ? -3.085 -18.372 4.702 1.00 95.94 164 ASP A O 1
ATOM 1126 N N . GLU A 1 165 ? -0.991 -17.601 4.446 1.00 95.50 165 GLU A N 1
ATOM 1127 C CA . GLU A 1 165 ? -0.464 -18.088 5.725 1.00 95.50 165 GLU A CA 1
ATOM 1128 C C . GLU A 1 165 ? 0.299 -16.975 6.469 1.00 95.50 165 GLU A C 1
ATOM 1130 O O . GLU A 1 165 ? 1.230 -16.368 5.940 1.00 95.50 165 GLU A O 1
ATOM 1135 N N . GLY A 1 166 ? -0.079 -16.695 7.721 1.00 94.81 166 GLY A N 1
ATOM 1136 C CA . GLY A 1 166 ? 0.583 -15.698 8.573 1.00 94.81 166 GLY A CA 1
ATOM 1137 C C . GLY A 1 166 ? 0.017 -14.272 8.473 1.00 94.81 166 GLY A C 1
ATOM 1138 O O . GLY A 1 166 ? -1.190 -14.064 8.372 1.00 94.81 166 GLY A O 1
ATOM 1139 N N . THR A 1 167 ? 0.885 -13.264 8.593 1.00 96.12 167 THR A N 1
ATOM 1140 C CA . THR A 1 167 ? 0.481 -11.868 8.854 1.00 96.12 167 THR A CA 1
ATOM 1141 C C . THR A 1 167 ? 0.369 -11.035 7.574 1.00 96.12 167 THR A C 1
ATOM 1143 O O . THR A 1 167 ? 1.370 -10.526 7.076 1.00 96.12 167 THR A O 1
ATOM 1146 N N . GLY A 1 168 ? -0.856 -10.815 7.081 1.00 94.94 168 GLY A N 1
ATOM 1147 C CA . GLY A 1 168 ? -1.105 -10.037 5.854 1.00 94.94 168 GLY A CA 1
ATOM 1148 C C . GLY A 1 168 ? -0.753 -8.540 5.919 1.00 94.94 168 GLY A C 1
ATOM 1149 O O . GLY A 1 168 ? -0.415 -7.950 4.895 1.00 94.94 168 GLY A O 1
ATOM 1150 N N . VAL A 1 169 ? -0.805 -7.914 7.103 1.00 96.00 169 VAL A N 1
ATOM 1151 C CA . VAL A 1 169 ? -0.331 -6.536 7.341 1.00 96.00 169 VAL A CA 1
ATOM 1152 C C . VAL A 1 169 ? 0.275 -6.444 8.740 1.00 96.00 169 VAL A C 1
ATOM 1154 O O . VAL A 1 169 ? -0.380 -6.787 9.722 1.00 96.00 169 VAL A O 1
ATOM 1157 N N . ILE A 1 170 ? 1.502 -5.930 8.844 1.00 96.19 170 ILE A N 1
ATOM 1158 C CA . ILE A 1 170 ? 2.173 -5.634 10.116 1.00 96.19 170 ILE A CA 1
ATOM 1159 C C . ILE A 1 170 ? 2.513 -4.142 10.201 1.00 96.19 170 ILE A C 1
ATOM 1161 O O . ILE A 1 170 ? 3.003 -3.549 9.241 1.00 96.19 170 ILE A O 1
ATOM 1165 N N . ALA A 1 171 ? 2.259 -3.528 11.358 1.00 96.31 171 ALA A N 1
ATOM 1166 C CA . ALA A 1 171 ? 2.552 -2.122 11.620 1.00 96.31 171 ALA A CA 1
ATOM 1167 C C . ALA A 1 171 ? 3.350 -1.990 12.924 1.00 96.31 171 ALA A C 1
ATOM 1169 O O . ALA A 1 171 ? 2.887 -2.405 13.985 1.00 96.31 171 ALA A O 1
ATOM 1170 N N . VAL A 1 172 ? 4.549 -1.403 12.855 1.00 96.25 172 VAL A N 1
ATOM 1171 C CA . VAL A 1 172 ? 5.461 -1.249 14.000 1.00 96.25 172 VAL A CA 1
ATOM 1172 C C . VAL A 1 172 ? 6.033 0.166 14.016 1.00 96.25 172 VAL A C 1
ATOM 1174 O O . VAL A 1 172 ? 6.514 0.657 12.998 1.00 96.25 172 VAL A O 1
ATOM 1177 N N . THR A 1 173 ? 6.048 0.810 15.185 1.00 96.00 173 THR A N 1
ATOM 1178 C CA . THR A 1 173 ? 6.826 2.036 15.421 1.00 96.00 173 THR A CA 1
ATOM 1179 C C . THR A 1 173 ? 7.581 1.951 16.742 1.00 96.00 173 THR A C 1
ATOM 1181 O O . THR A 1 173 ? 7.154 1.270 17.671 1.00 96.00 173 THR A O 1
ATOM 1184 N N . LYS A 1 174 ? 8.697 2.680 16.842 1.00 95.62 174 LYS A N 1
ATOM 1185 C CA . LYS A 1 174 ? 9.456 2.846 18.092 1.00 95.62 174 LYS A CA 1
ATOM 1186 C C . LYS A 1 174 ? 8.884 3.950 18.992 1.00 95.62 174 LYS A C 1
ATOM 1188 O O . LYS A 1 174 ? 9.182 3.970 20.182 1.00 95.62 174 LYS A O 1
ATOM 1193 N N . LYS A 1 175 ? 8.113 4.894 18.435 1.00 93.62 175 LYS A N 1
ATOM 1194 C CA . LYS A 1 175 ? 7.507 6.023 19.162 1.00 93.62 175 LYS A CA 1
ATOM 1195 C C . LYS A 1 175 ? 6.326 6.597 18.372 1.00 93.62 175 LYS A C 1
ATOM 1197 O O . LYS A 1 175 ? 6.454 6.840 17.176 1.00 93.62 175 LYS A O 1
ATOM 1202 N N . GLY A 1 176 ? 5.209 6.862 19.049 1.00 92.56 176 GLY A N 1
ATOM 1203 C CA . GLY A 1 176 ? 3.967 7.333 18.422 1.00 92.56 176 GLY A CA 1
ATOM 1204 C C . GLY A 1 176 ? 3.030 6.184 18.039 1.00 92.56 176 GLY A C 1
ATOM 1205 O O . GLY A 1 176 ? 3.094 5.110 18.633 1.00 92.56 176 GLY A O 1
ATOM 1206 N N . ASN A 1 177 ? 2.163 6.411 17.053 1.00 93.81 177 ASN A N 1
ATOM 1207 C CA . ASN A 1 177 ? 1.165 5.435 16.611 1.00 93.81 177 ASN A CA 1
ATOM 1208 C C . ASN A 1 177 ? 1.740 4.560 15.486 1.00 93.81 177 ASN A C 1
ATOM 1210 O O . ASN A 1 177 ? 2.257 5.096 14.509 1.00 93.81 177 ASN A O 1
ATOM 1214 N N . ALA A 1 178 ? 1.641 3.232 15.606 1.00 95.50 178 ALA A N 1
ATOM 1215 C CA . ALA A 1 178 ? 2.055 2.307 14.543 1.00 95.50 178 ALA A CA 1
ATOM 1216 C C . ALA A 1 178 ? 1.051 2.289 13.377 1.00 95.50 178 ALA A C 1
ATOM 1218 O O . ALA A 1 178 ? 1.440 2.264 12.214 1.00 95.50 178 ALA A O 1
ATOM 1219 N N . LEU A 1 179 ? -0.240 2.346 13.709 1.00 95.50 179 LEU A N 1
ATOM 1220 C CA . LEU A 1 179 ? -1.355 2.475 12.781 1.00 95.50 179 LEU A CA 1
ATOM 1221 C C . LEU A 1 179 ? -2.187 3.693 13.195 1.00 95.50 179 LEU A C 1
ATOM 1223 O O . LEU A 1 179 ? -2.500 3.868 14.373 1.00 95.50 179 LEU A O 1
ATOM 1227 N N . PHE A 1 180 ? -2.559 4.523 12.224 1.00 94.19 180 PHE A N 1
ATOM 1228 C CA . PHE A 1 180 ? -3.560 5.572 12.388 1.00 94.19 180 PHE A CA 1
ATOM 1229 C C . PHE A 1 180 ? -4.648 5.352 11.341 1.00 94.19 180 PHE A C 1
ATOM 1231 O O . PHE A 1 180 ? -4.386 5.442 10.144 1.00 94.19 180 PHE A O 1
ATOM 1238 N N . ALA A 1 181 ? -5.856 5.050 11.803 1.00 95.69 181 ALA A N 1
ATOM 1239 C CA . ALA A 1 181 ? -7.020 4.845 10.960 1.00 95.69 181 ALA A CA 1
ATOM 1240 C C . ALA A 1 181 ? -8.094 5.877 11.316 1.00 95.69 181 ALA A C 1
ATOM 1242 O O . ALA A 1 181 ? -8.403 6.090 12.489 1.00 95.69 181 ALA A O 1
ATOM 1243 N N . LYS A 1 182 ? -8.657 6.522 10.295 1.00 95.50 182 LYS A N 1
ATOM 1244 C CA . LYS A 1 182 ? -9.699 7.543 10.415 1.00 95.50 182 LYS A CA 1
ATOM 1245 C C . LYS A 1 182 ? -10.688 7.362 9.269 1.00 95.50 182 LYS A C 1
ATOM 1247 O O . LYS A 1 182 ? -10.273 7.190 8.128 1.00 95.50 182 LYS A O 1
ATOM 1252 N N . ALA A 1 183 ? -11.974 7.471 9.573 1.00 95.56 183 ALA A N 1
ATOM 1253 C CA . ALA A 1 183 ? -13.019 7.683 8.585 1.00 95.56 183 ALA A CA 1
ATOM 1254 C C . ALA A 1 183 ? -13.788 8.952 8.974 1.00 95.56 183 ALA A C 1
ATOM 1256 O O . ALA A 1 183 ? -14.160 9.106 10.134 1.00 95.56 183 ALA A O 1
ATOM 1257 N N . ASP A 1 184 ? -14.007 9.862 8.024 1.00 93.56 184 ASP A N 1
ATOM 1258 C CA . ASP A 1 184 ? -14.844 11.054 8.239 1.00 93.56 184 ASP A CA 1
ATOM 1259 C C . ASP A 1 184 ? -16.346 10.729 8.212 1.00 93.56 184 ASP A C 1
ATOM 1261 O O . ASP A 1 184 ? -17.158 11.503 8.710 1.00 93.56 184 ASP A O 1
ATOM 1265 N N . GLN A 1 185 ? -16.709 9.571 7.653 1.00 91.50 185 GLN A N 1
ATOM 1266 C CA . GLN A 1 185 ? -18.042 8.970 7.672 1.00 91.50 185 GLN A CA 1
ATOM 1267 C C . GLN A 1 185 ? -17.895 7.447 7.801 1.00 91.50 185 GLN A C 1
ATOM 1269 O O . GLN A 1 185 ? -17.075 6.844 7.109 1.00 91.50 185 GLN A O 1
ATOM 1274 N N . GLY A 1 186 ? -18.692 6.807 8.659 1.00 92.81 186 GLY A N 1
ATOM 1275 C CA . GLY A 1 186 ? -18.641 5.356 8.872 1.00 92.81 186 GLY A CA 1
ATOM 1276 C C . GLY A 1 186 ? -17.565 4.903 9.870 1.00 92.81 186 GLY A C 1
ATOM 1277 O O . GLY A 1 186 ? -17.315 5.565 10.875 1.00 92.81 186 GLY A O 1
ATOM 1278 N N . LYS A 1 187 ? -16.975 3.723 9.638 1.00 94.62 187 LYS A N 1
ATOM 1279 C CA . LYS A 1 187 ? -16.057 3.060 10.580 1.00 94.62 187 LYS A CA 1
ATOM 1280 C C . LYS A 1 187 ? -14.595 3.296 10.197 1.00 94.62 187 LYS A C 1
ATOM 1282 O O . LYS A 1 187 ? -14.216 3.026 9.065 1.00 94.62 187 LYS A O 1
ATOM 1287 N N . ALA A 1 188 ? -13.759 3.684 11.162 1.00 94.88 188 ALA A N 1
ATOM 1288 C CA . ALA A 1 188 ? -12.303 3.732 10.979 1.00 94.88 188 ALA A CA 1
ATOM 1289 C C . ALA A 1 188 ? -11.658 2.332 10.870 1.00 94.88 188 ALA A C 1
ATOM 1291 O O . ALA A 1 188 ? -10.590 2.192 10.286 1.00 94.88 188 ALA A O 1
ATOM 1292 N N . GLY A 1 189 ? -12.309 1.294 11.404 1.00 94.62 189 GLY A N 1
ATOM 1293 C CA . GLY A 1 189 ? -11.902 -0.103 11.264 1.00 94.62 189 GLY A CA 1
ATOM 1294 C C . GLY A 1 189 ? -13.107 -1.037 11.368 1.00 94.62 189 GLY A C 1
ATOM 1295 O O . GLY A 1 189 ? -14.090 -0.725 12.043 1.00 94.62 189 GLY A O 1
ATOM 1296 N N . HIS A 1 190 ? -13.048 -2.174 10.679 1.00 95.25 190 HIS A N 1
ATOM 1297 C CA . HIS A 1 190 ? -14.072 -3.218 10.719 1.00 95.25 190 HIS A CA 1
ATOM 1298 C C . HIS A 1 190 ? -13.374 -4.575 10.758 1.00 95.25 190 HIS A C 1
ATOM 1300 O O . HIS A 1 190 ? -12.726 -4.962 9.789 1.00 95.25 190 HIS A O 1
ATOM 1306 N N . PHE A 1 191 ? -13.496 -5.264 11.888 1.00 96.44 191 PHE A N 1
ATOM 1307 C CA . PHE A 1 191 ? -12.857 -6.551 12.150 1.00 96.44 191 PHE A CA 1
ATOM 1308 C C . PHE A 1 191 ? -13.908 -7.667 12.111 1.00 96.44 191 PHE A C 1
ATOM 1310 O O . PHE A 1 191 ? -15.077 -7.434 12.428 1.00 96.44 191 PHE A O 1
ATOM 1317 N N . GLN A 1 192 ? -13.497 -8.861 11.687 1.00 96.69 192 GLN A N 1
ATOM 1318 C CA . GLN A 1 192 ? -14.312 -10.077 11.657 1.00 96.69 192 GLN A CA 1
ATOM 1319 C C . GLN A 1 192 ? -13.436 -11.233 12.149 1.00 96.69 192 GLN A C 1
ATOM 1321 O O . GLN A 1 192 ? -12.269 -11.300 11.769 1.00 96.69 192 GLN A O 1
ATOM 1326 N N . GLY A 1 193 ? -13.987 -12.107 12.992 1.00 97.38 193 GLY A N 1
ATOM 1327 C CA . GLY A 1 193 ? -13.183 -12.990 13.843 1.00 97.38 193 GLY A CA 1
ATOM 1328 C C . GLY A 1 193 ? -12.743 -12.298 15.139 1.00 97.38 193 GLY A C 1
ATOM 1329 O O . GLY A 1 193 ? -13.182 -11.183 15.439 1.00 97.38 193 GLY A O 1
ATOM 1330 N N . ASP A 1 194 ? -11.905 -12.982 15.914 1.00 97.31 194 ASP A N 1
ATOM 1331 C CA . ASP A 1 194 ? -11.467 -12.524 17.234 1.00 97.31 194 ASP A CA 1
ATOM 1332 C C . ASP A 1 194 ? -10.446 -11.377 17.158 1.00 97.31 194 ASP A C 1
ATOM 1334 O O . ASP A 1 194 ? -9.664 -11.263 16.213 1.00 97.31 194 ASP A O 1
ATOM 1338 N N . VAL A 1 195 ? -10.445 -10.515 18.180 1.00 97.06 195 VAL A N 1
ATOM 1339 C CA . VAL A 1 195 ? -9.543 -9.357 18.282 1.00 97.06 195 VAL A CA 1
ATOM 1340 C C . VAL A 1 195 ? -8.828 -9.390 19.630 1.00 97.06 195 VAL A C 1
ATOM 1342 O O . VAL A 1 195 ? -9.393 -9.006 20.654 1.00 97.06 195 VAL A O 1
ATOM 1345 N N . GLU A 1 196 ? -7.571 -9.829 19.630 1.00 96.56 196 GLU A N 1
ATOM 1346 C CA . GLU A 1 196 ? -6.716 -9.776 20.816 1.00 96.56 196 GLU A CA 1
ATOM 1347 C C . GLU A 1 196 ? -6.198 -8.347 21.053 1.00 96.56 196 GLU A C 1
ATOM 1349 O O . GLU A 1 196 ? -5.691 -7.688 20.143 1.00 96.56 196 GLU A O 1
ATOM 1354 N N . VAL A 1 197 ? -6.290 -7.866 22.297 1.00 96.25 197 VAL A N 1
ATOM 1355 C CA . VAL A 1 197 ? -5.691 -6.595 22.723 1.00 96.25 197 VAL A CA 1
ATOM 1356 C C . VAL A 1 197 ? -4.956 -6.798 24.046 1.00 96.25 197 VAL A C 1
ATOM 1358 O O . VAL A 1 197 ? -5.559 -6.793 25.114 1.00 96.25 197 VAL A O 1
ATOM 1361 N N . THR A 1 198 ? -3.632 -6.929 23.974 1.00 96.31 198 THR A N 1
ATOM 1362 C CA . THR A 1 198 ? -2.737 -7.044 25.143 1.00 96.31 198 THR A CA 1
ATOM 1363 C C . THR A 1 198 ? -2.479 -5.704 25.849 1.00 96.31 198 THR A C 1
ATOM 1365 O O . THR A 1 198 ? -1.976 -5.666 26.971 1.00 96.31 198 THR A O 1
ATOM 1368 N N . GLY A 1 199 ? -2.806 -4.587 25.189 1.00 94.56 199 GLY A N 1
ATOM 1369 C CA . GLY A 1 199 ? -2.705 -3.227 25.722 1.00 94.56 199 GLY A CA 1
ATOM 1370 C C . GLY A 1 199 ? -4.015 -2.698 26.321 1.00 94.56 199 GLY A C 1
ATOM 1371 O O . GLY A 1 199 ? -4.968 -3.431 26.562 1.00 94.56 199 GLY A O 1
ATOM 1372 N N . ARG A 1 200 ? -4.091 -1.378 26.534 1.00 92.12 200 ARG A N 1
ATOM 1373 C CA . ARG A 1 200 ? -5.325 -0.705 26.981 1.00 92.12 200 ARG A CA 1
ATOM 1374 C C . ARG A 1 200 ? -6.100 -0.134 25.796 1.00 92.12 200 ARG A C 1
ATOM 1376 O O . ARG A 1 200 ? -5.555 0.672 25.046 1.00 92.12 200 ARG A O 1
ATOM 1383 N N . ILE A 1 201 ? -7.388 -0.455 25.702 1.00 92.50 201 ILE A N 1
ATOM 1384 C CA . ILE A 1 201 ? -8.328 0.262 24.831 1.00 92.50 201 ILE A CA 1
ATOM 1385 C C . ILE A 1 201 ? -8.649 1.618 25.477 1.00 92.50 201 ILE A C 1
ATOM 1387 O O . ILE A 1 201 ? -9.025 1.685 26.648 1.00 92.50 201 ILE A O 1
ATOM 1391 N N . LEU A 1 202 ? -8.502 2.707 24.719 1.00 89.88 202 LEU A N 1
ATOM 1392 C CA . LEU A 1 202 ? -8.864 4.058 25.153 1.00 89.88 202 LEU A CA 1
ATOM 1393 C C . LEU A 1 202 ? -10.203 4.451 24.518 1.00 89.88 202 LEU A C 1
ATOM 1395 O O . LEU A 1 202 ? -10.282 4.655 23.311 1.00 89.88 202 LEU A O 1
ATOM 1399 N N . ASN A 1 203 ? -11.253 4.554 25.335 1.00 92.12 203 ASN A N 1
ATOM 1400 C CA . ASN A 1 203 ? -12.587 4.981 24.913 1.00 92.12 203 ASN A CA 1
ATOM 1401 C C . ASN A 1 203 ? -13.140 5.995 25.927 1.00 92.12 203 ASN A C 1
ATOM 1403 O O . ASN A 1 203 ? -13.503 5.628 27.045 1.00 92.12 203 ASN A O 1
ATOM 1407 N N . SER A 1 204 ? -13.175 7.269 25.535 1.00 91.81 204 SER A N 1
ATOM 1408 C CA . SER A 1 204 ? -13.590 8.388 26.387 1.00 91.81 204 SER A CA 1
ATOM 1409 C C . SER A 1 204 ? -15.098 8.431 26.655 1.00 91.81 204 SER A C 1
ATOM 1411 O O . SER A 1 204 ? -15.484 8.785 27.766 1.00 91.81 204 SER A O 1
ATOM 1413 N N . ASP A 1 205 ? -15.944 8.025 25.701 1.00 90.88 205 ASP A N 1
ATOM 1414 C CA . ASP A 1 205 ? -17.399 7.899 25.909 1.00 90.88 205 ASP A CA 1
ATOM 1415 C C . ASP A 1 205 ? -17.702 6.855 26.988 1.00 90.88 205 ASP A C 1
ATOM 1417 O O . ASP A 1 205 ? -18.399 7.130 27.965 1.00 90.88 205 ASP A O 1
ATOM 1421 N N . LEU A 1 206 ? -17.098 5.669 26.862 1.00 93.56 206 LEU A N 1
ATOM 1422 C CA . LEU A 1 206 ? -17.279 4.596 27.834 1.00 93.56 206 LEU A CA 1
ATOM 1423 C C . LEU A 1 206 ? -16.767 5.004 29.225 1.00 93.56 206 LEU A C 1
ATOM 1425 O O . LEU A 1 206 ? -17.435 4.736 30.220 1.00 93.56 206 LEU A O 1
ATOM 1429 N N . GLN A 1 207 ? -15.629 5.701 29.305 1.00 92.19 207 GLN A N 1
ATOM 1430 C CA . GLN A 1 207 ? -15.097 6.231 30.568 1.00 92.19 207 GLN A CA 1
ATOM 1431 C C . GLN A 1 207 ? -16.018 7.285 31.204 1.00 92.19 207 GLN A C 1
ATOM 1433 O O . GLN A 1 207 ? -16.238 7.241 32.417 1.00 92.19 207 GLN A O 1
ATOM 1438 N N . ALA A 1 208 ? -16.601 8.191 30.412 1.00 93.38 208 ALA A N 1
ATOM 1439 C CA . ALA A 1 208 ? -17.565 9.174 30.904 1.00 93.38 208 ALA A CA 1
ATOM 1440 C C . ALA A 1 208 ? -18.838 8.492 31.437 1.00 93.38 208 ALA A C 1
ATOM 1442 O O . ALA A 1 208 ? -19.267 8.766 32.558 1.00 93.38 208 ALA A O 1
ATOM 1443 N N . ARG A 1 209 ? -19.389 7.532 30.685 1.00 94.75 209 ARG A N 1
ATOM 1444 C CA . ARG A 1 209 ? -20.603 6.785 31.055 1.00 94.75 209 ARG A CA 1
ATOM 1445 C C . ARG A 1 209 ? -20.409 5.910 32.295 1.00 94.75 209 ARG A C 1
ATOM 1447 O O . ARG A 1 209 ? -21.291 5.865 33.148 1.00 94.75 209 ARG A O 1
ATOM 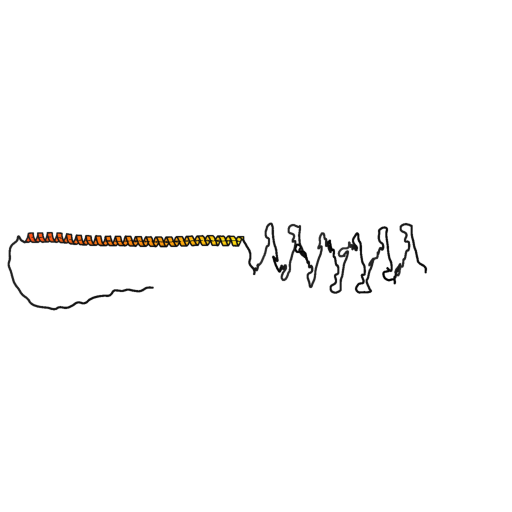1454 N N . VAL A 1 210 ? -19.248 5.269 32.443 1.00 95.44 210 VAL A N 1
ATOM 1455 C CA . VAL A 1 210 ? -18.881 4.542 33.673 1.00 95.44 210 VAL A CA 1
ATOM 1456 C C . VAL A 1 210 ? -18.759 5.502 34.864 1.00 95.44 210 VAL A C 1
ATOM 1458 O O . VAL A 1 210 ? -19.280 5.205 35.936 1.00 95.44 210 VAL A O 1
ATOM 1461 N N . SER A 1 211 ? -18.151 6.679 34.682 1.00 94.75 211 SER A N 1
ATOM 1462 C CA . SER A 1 211 ? -18.034 7.692 35.748 1.00 94.75 211 SER A CA 1
ATOM 1463 C C . SER A 1 211 ? -19.401 8.233 36.198 1.00 94.75 211 SER A C 1
ATOM 1465 O O . SER A 1 211 ? -19.631 8.425 37.395 1.00 94.75 211 SER A O 1
ATOM 1467 N N . GLN A 1 212 ? -20.335 8.425 35.259 1.00 96.19 212 GLN A N 1
ATOM 1468 C CA . GLN A 1 212 ? -21.721 8.788 35.561 1.00 96.19 212 GLN A CA 1
ATOM 1469 C C . GLN A 1 212 ? -22.423 7.682 36.364 1.00 96.19 212 GLN A C 1
ATOM 1471 O O . GLN A 1 212 ? -22.956 7.961 37.435 1.00 96.19 212 GLN A O 1
ATOM 1476 N N . ALA A 1 213 ? -22.359 6.427 35.906 1.00 96.00 213 ALA A N 1
ATOM 1477 C CA . ALA A 1 213 ? -22.993 5.296 36.588 1.00 96.00 213 ALA A CA 1
ATOM 1478 C C . ALA A 1 213 ? -22.474 5.101 38.028 1.00 96.00 213 ALA A C 1
ATOM 1480 O O . ALA A 1 213 ? -23.256 4.831 38.940 1.00 96.00 213 ALA A O 1
ATOM 1481 N N . ILE A 1 214 ? -21.171 5.304 38.262 1.00 97.38 214 ILE A N 1
ATOM 1482 C CA . ILE A 1 214 ? -20.575 5.302 39.610 1.00 97.38 214 ILE A CA 1
ATOM 1483 C C . ILE A 1 214 ? -21.173 6.424 40.476 1.00 97.38 214 ILE A C 1
ATOM 1485 O O . ILE A 1 214 ? -21.550 6.177 41.621 1.00 97.38 214 ILE A O 1
ATOM 1489 N N . SER A 1 215 ? -21.321 7.634 39.929 1.00 97.31 215 SER A N 1
ATOM 1490 C CA . SER A 1 215 ? -21.881 8.792 40.645 1.00 97.31 215 SER A CA 1
ATOM 1491 C C . SER A 1 215 ? -23.360 8.598 41.013 1.00 97.31 215 SER A C 1
ATOM 1493 O O . SER A 1 215 ? -23.786 8.933 42.123 1.00 97.31 215 SER A O 1
ATOM 1495 N N . GLU A 1 216 ? -24.144 8.004 40.111 1.00 97.38 216 GLU A N 1
ATOM 1496 C CA . GLU A 1 216 ? -25.545 7.638 40.344 1.00 97.38 216 GLU A CA 1
ATOM 1497 C C . GLU A 1 216 ? -25.667 6.545 41.418 1.00 97.38 216 GLU A C 1
ATOM 1499 O O . GLU A 1 216 ? -26.456 6.690 42.356 1.00 97.38 216 GLU A O 1
ATOM 1504 N N . ALA A 1 217 ? -24.829 5.504 41.359 1.00 97.31 217 ALA A N 1
ATOM 1505 C CA . ALA A 1 217 ? -24.781 4.442 42.364 1.00 97.31 217 ALA A CA 1
ATOM 1506 C C . ALA A 1 217 ? -24.376 4.964 43.757 1.00 97.31 217 ALA A C 1
ATOM 1508 O O . ALA A 1 217 ? -25.012 4.615 44.754 1.00 97.31 217 ALA A O 1
ATOM 1509 N N . THR A 1 218 ? -23.378 5.854 43.846 1.00 98.00 218 THR A N 1
ATOM 1510 C CA . THR A 1 218 ? -23.006 6.526 45.108 1.00 98.00 218 THR A CA 1
ATOM 1511 C C . THR A 1 218 ? -24.170 7.348 45.671 1.00 98.00 218 THR A C 1
ATOM 1513 O O . THR A 1 218 ? -24.475 7.261 46.862 1.00 98.00 218 THR A O 1
ATOM 1516 N N . SER A 1 219 ? -24.878 8.088 44.814 1.00 97.44 219 SER A N 1
ATOM 1517 C CA . SER A 1 219 ? -26.051 8.884 45.204 1.00 97.44 219 SER A CA 1
ATOM 1518 C C . SER A 1 219 ? -27.221 8.014 45.687 1.00 97.44 219 SER A C 1
ATOM 1520 O O . SER A 1 219 ? -27.970 8.412 46.582 1.00 97.44 219 SER A O 1
ATOM 1522 N N . ALA A 1 220 ? -27.388 6.814 45.123 1.00 96.94 220 ALA A N 1
ATOM 1523 C CA . ALA A 1 220 ? -28.370 5.836 45.584 1.00 96.94 220 ALA A CA 1
ATOM 1524 C C . ALA A 1 220 ? -27.992 5.248 46.956 1.00 96.94 220 ALA A C 1
ATOM 1526 O O . ALA A 1 220 ? -28.836 5.209 47.851 1.00 96.94 220 ALA A O 1
ATOM 1527 N N . ALA A 1 221 ? -26.724 4.875 47.162 1.00 97.25 221 ALA A N 1
ATOM 1528 C CA . ALA A 1 221 ? -26.236 4.351 48.440 1.00 97.25 221 ALA A CA 1
ATOM 1529 C C . ALA A 1 221 ? -26.427 5.352 49.598 1.00 97.25 221 ALA A C 1
ATOM 1531 O O . ALA A 1 221 ? -26.899 4.977 50.670 1.00 97.25 221 ALA A O 1
ATOM 1532 N N . GLN A 1 222 ? -26.161 6.644 49.365 1.00 96.75 222 GLN A N 1
ATOM 1533 C CA . GLN A 1 222 ? -26.416 7.706 50.349 1.00 96.75 222 GLN A CA 1
ATOM 1534 C C . GLN A 1 222 ? -27.905 7.825 50.722 1.00 96.75 222 GLN A C 1
ATOM 1536 O O . GLN A 1 222 ? -28.237 8.003 51.895 1.00 96.75 222 GLN A O 1
ATOM 1541 N N . LYS A 1 223 ? -28.820 7.679 49.751 1.00 97.38 223 LYS A N 1
ATOM 1542 C CA . LYS A 1 223 ? -30.270 7.660 50.017 1.00 97.38 223 LYS A CA 1
ATOM 1543 C C . LYS A 1 223 ? -30.688 6.438 50.836 1.00 97.38 223 LYS A C 1
ATOM 1545 O O . LYS A 1 223 ? -31.520 6.584 51.725 1.00 97.38 223 LYS A O 1
ATOM 1550 N N . VAL A 1 224 ? -30.106 5.264 50.577 1.00 97.69 224 VAL A N 1
ATOM 1551 C CA . VAL A 1 224 ? -30.362 4.046 51.369 1.00 97.69 224 VAL A CA 1
ATOM 1552 C C . VAL A 1 224 ? -29.901 4.233 52.815 1.00 97.69 224 VAL A C 1
ATOM 1554 O O . VAL A 1 224 ? -30.702 4.013 53.720 1.00 97.69 224 VAL A O 1
ATOM 1557 N N . ALA A 1 225 ? -28.687 4.741 53.047 1.00 96.62 225 ALA A N 1
ATOM 1558 C CA . ALA A 1 225 ? -28.192 5.034 54.396 1.00 96.62 225 ALA A CA 1
ATOM 1559 C C . ALA A 1 225 ? -29.088 6.048 55.142 1.00 96.62 225 ALA A C 1
ATOM 1561 O O . ALA A 1 225 ? -29.448 5.839 56.300 1.00 96.62 225 ALA A O 1
ATOM 1562 N N . GLY A 1 226 ? -29.534 7.110 54.460 1.00 97.31 226 GLY A N 1
ATOM 1563 C CA . GLY A 1 226 ? -30.471 8.088 55.026 1.00 97.31 226 GLY A CA 1
ATOM 1564 C C . GLY A 1 226 ? -31.873 7.533 55.322 1.00 97.31 226 GLY A C 1
ATOM 1565 O O . GLY A 1 226 ? -32.557 8.044 56.208 1.00 97.31 226 GLY A O 1
ATOM 1566 N N . LEU A 1 227 ? -32.314 6.487 54.616 1.00 97.56 227 LEU A N 1
ATOM 1567 C CA . LEU A 1 227 ? -33.551 5.761 54.926 1.00 97.56 227 LEU A CA 1
ATOM 1568 C C . LEU A 1 227 ? -33.359 4.775 56.086 1.00 97.56 227 LEU A C 1
ATOM 1570 O O . LEU A 1 227 ? -34.240 4.677 56.934 1.00 97.56 227 LEU A O 1
ATOM 1574 N N . GLN A 1 228 ? -32.208 4.102 56.169 1.00 97.38 228 GLN A N 1
ATOM 1575 C CA . GLN A 1 228 ? -31.858 3.223 57.290 1.00 97.38 228 GLN A CA 1
ATOM 1576 C C . GLN A 1 228 ? -31.813 3.993 58.617 1.00 97.38 228 GLN A C 1
ATOM 1578 O O . GLN A 1 228 ? -32.414 3.540 59.589 1.00 97.38 228 GLN A O 1
ATOM 1583 N N . GLN A 1 229 ? -31.208 5.188 58.643 1.00 97.12 229 GLN A N 1
ATOM 1584 C CA . GLN A 1 229 ? -31.228 6.047 59.834 1.00 97.12 229 GLN A CA 1
ATOM 1585 C C . GLN A 1 229 ? -32.662 6.400 60.250 1.00 97.12 229 GLN A C 1
ATOM 1587 O O . GLN A 1 229 ? -33.024 6.211 61.405 1.00 97.12 229 GLN A O 1
ATOM 1592 N N . LYS A 1 230 ? -33.519 6.812 59.305 1.00 97.50 230 LYS A N 1
ATOM 1593 C CA . LYS A 1 230 ? -34.931 7.117 59.599 1.00 97.50 230 LYS A CA 1
ATOM 1594 C C . LYS A 1 230 ? -35.705 5.920 60.150 1.00 97.50 230 LYS A C 1
ATOM 1596 O O . LYS A 1 230 ? -36.599 6.115 60.966 1.00 97.50 230 LYS A O 1
ATOM 1601 N N . ILE A 1 231 ? -35.395 4.699 59.711 1.00 97.69 231 ILE A N 1
ATOM 1602 C CA . ILE A 1 231 ? -36.007 3.480 60.258 1.00 97.69 231 ILE A CA 1
ATOM 1603 C C . ILE A 1 231 ? -35.585 3.292 61.721 1.00 97.69 231 ILE A C 1
ATOM 1605 O O . ILE A 1 231 ? -36.460 3.109 62.564 1.00 97.69 231 ILE A O 1
ATOM 1609 N N . ALA A 1 232 ? -34.295 3.441 62.039 1.00 96.94 232 ALA A N 1
ATOM 1610 C CA . ALA A 1 232 ? -33.805 3.389 63.418 1.00 96.94 232 ALA A CA 1
ATOM 1611 C C . ALA A 1 232 ? -34.409 4.502 64.300 1.00 96.94 232 ALA A C 1
ATOM 1613 O O . ALA A 1 232 ? -34.837 4.242 65.423 1.00 96.94 232 ALA A O 1
ATOM 1614 N N . ASP A 1 233 ? -34.520 5.731 63.786 1.00 97.19 233 ASP A N 1
ATOM 1615 C CA . ASP A 1 233 ? -35.152 6.853 64.493 1.00 97.19 233 ASP A CA 1
ATOM 1616 C C . ASP A 1 233 ? -36.632 6.558 64.813 1.00 97.19 233 ASP A C 1
ATOM 1618 O O . ASP A 1 233 ? -37.090 6.810 65.928 1.00 97.19 233 ASP A O 1
ATOM 1622 N N . MET A 1 234 ? -37.377 5.977 63.862 1.00 97.62 234 MET A N 1
ATOM 1623 C CA . MET A 1 234 ? -38.773 5.567 64.065 1.00 97.62 234 MET A CA 1
ATOM 1624 C C . MET A 1 234 ? -38.911 4.388 65.040 1.00 97.62 234 MET A C 1
ATOM 1626 O O . MET A 1 234 ? -39.873 4.361 65.804 1.00 97.62 234 MET A O 1
ATOM 1630 N N . GLN A 1 235 ? -37.964 3.443 65.055 1.00 97.38 235 GLN A N 1
ATOM 1631 C CA . GLN A 1 235 ? -37.930 2.355 66.042 1.00 97.38 235 GLN A CA 1
ATOM 1632 C C . GLN A 1 235 ? -37.740 2.917 67.458 1.00 97.38 235 GLN A C 1
ATOM 1634 O O . GLN A 1 235 ? -38.583 2.686 68.320 1.00 97.38 235 GLN A O 1
ATOM 1639 N N . ASN A 1 236 ? -36.743 3.787 67.662 1.00 96.88 236 ASN A N 1
ATOM 1640 C CA . ASN A 1 236 ? -36.517 4.467 68.944 1.00 96.88 236 ASN A CA 1
ATOM 1641 C C . ASN A 1 236 ? -37.753 5.265 69.422 1.00 96.88 236 ASN A C 1
ATOM 1643 O O . ASN A 1 236 ? -38.078 5.273 70.614 1.00 96.88 236 ASN A O 1
ATOM 1647 N N . GLN A 1 237 ? -38.470 5.929 68.505 1.00 97.12 237 GLN A N 1
ATOM 1648 C CA . GLN A 1 237 ? -39.726 6.628 68.815 1.00 97.12 237 GLN A CA 1
ATOM 1649 C C . GLN A 1 237 ? -40.854 5.664 69.210 1.00 97.12 237 GLN A C 1
ATOM 1651 O O . GLN A 1 237 ? -41.597 5.950 70.152 1.00 97.12 237 GLN A O 1
ATOM 1656 N N . LEU A 1 238 ? -40.978 4.527 68.520 1.00 97.44 238 LEU A N 1
ATOM 1657 C CA . LEU A 1 238 ? -41.980 3.503 68.806 1.00 97.44 238 LEU A CA 1
ATOM 1658 C C . LEU A 1 238 ? -41.739 2.843 70.169 1.00 97.44 238 LEU A C 1
ATOM 1660 O O . LEU A 1 238 ? -42.668 2.768 70.970 1.00 97.44 238 LEU A O 1
ATOM 1664 N N . ASP A 1 239 ? -40.501 2.459 70.477 1.00 97.31 239 ASP A N 1
ATOM 1665 C CA . ASP A 1 239 ? -40.130 1.863 71.767 1.00 97.31 239 ASP A CA 1
ATOM 1666 C C . ASP A 1 239 ? -40.373 2.845 72.925 1.00 97.31 239 ASP A C 1
ATOM 1668 O O . ASP A 1 239 ? -40.935 2.487 73.964 1.00 97.31 239 ASP A O 1
ATOM 1672 N N . THR A 1 240 ? -40.060 4.129 72.711 1.00 96.88 240 THR A N 1
ATOM 1673 C CA . THR A 1 240 ? -40.387 5.211 73.652 1.00 96.88 240 THR A CA 1
ATOM 1674 C C . THR A 1 240 ? -41.902 5.343 73.859 1.00 96.88 240 THR A C 1
ATOM 1676 O O . THR A 1 240 ? -42.360 5.527 74.990 1.00 96.88 240 THR A O 1
ATOM 1679 N N . ALA A 1 241 ? -42.714 5.233 72.803 1.00 96.44 241 ALA A N 1
ATOM 1680 C CA . ALA A 1 241 ? -44.173 5.289 72.908 1.00 96.44 241 ALA A CA 1
ATOM 1681 C C . ALA A 1 241 ? -44.758 4.058 73.627 1.00 96.44 241 ALA A C 1
ATOM 1683 O O . ALA A 1 241 ? -45.632 4.212 74.482 1.00 96.44 241 ALA A O 1
ATOM 1684 N N . ILE A 1 242 ? -44.243 2.857 73.338 1.00 97.31 242 ILE A N 1
ATOM 1685 C CA . ILE A 1 242 ? -44.626 1.597 73.992 1.00 97.31 242 ILE A CA 1
ATOM 1686 C C . ILE A 1 242 ? -44.286 1.648 75.485 1.00 97.31 242 ILE A C 1
ATOM 1688 O O . ILE A 1 242 ? -45.143 1.336 76.312 1.00 97.31 242 ILE A O 1
ATOM 1692 N N . SER A 1 243 ? -43.088 2.108 75.852 1.00 96.75 243 SER A N 1
ATOM 1693 C CA . SER A 1 243 ? -42.673 2.286 77.249 1.00 96.75 243 SER A CA 1
ATOM 1694 C C . SER A 1 243 ? -43.603 3.248 78.006 1.00 96.75 243 SER A C 1
ATOM 1696 O O . SER A 1 243 ? -44.169 2.890 79.043 1.00 96.75 243 SER A O 1
ATOM 1698 N N . ASN A 1 244 ? -43.880 4.428 77.435 1.00 96.19 244 ASN A N 1
ATOM 1699 C CA . ASN A 1 244 ? -44.805 5.407 78.020 1.00 96.19 244 ASN A CA 1
ATOM 1700 C C . ASN A 1 244 ? -46.241 4.871 78.163 1.00 96.19 244 ASN A C 1
ATOM 1702 O O . ASN A 1 244 ? -46.909 5.139 79.165 1.00 96.19 244 ASN A O 1
ATOM 1706 N N . LEU A 1 245 ? -46.740 4.115 77.179 1.00 96.81 245 LEU A N 1
ATOM 1707 C CA . LEU A 1 245 ? -48.059 3.487 77.260 1.00 96.81 245 LEU A CA 1
ATOM 1708 C C . LEU A 1 245 ? -48.091 2.390 78.332 1.00 96.81 245 LEU A C 1
ATOM 1710 O O . LEU A 1 245 ? -49.041 2.332 79.108 1.00 96.81 245 LEU A O 1
ATOM 1714 N N . THR A 1 246 ? -47.037 1.579 78.423 1.00 96.50 246 THR A N 1
ATOM 1715 C CA . THR A 1 246 ? -46.900 0.501 79.414 1.00 96.50 246 THR A CA 1
ATOM 1716 C C . THR A 1 246 ? -46.912 1.063 80.835 1.00 96.50 246 THR A C 1
ATOM 1718 O O . THR A 1 246 ? -47.703 0.613 81.660 1.00 96.50 246 THR A O 1
ATOM 1721 N N . ALA A 1 247 ? -46.138 2.120 81.108 1.00 95.12 247 ALA A N 1
ATOM 1722 C CA . ALA A 1 247 ? -46.152 2.812 82.399 1.00 95.12 247 ALA A CA 1
ATOM 1723 C C . ALA A 1 247 ? -47.552 3.344 82.769 1.00 95.12 247 ALA A C 1
ATOM 1725 O O . ALA A 1 247 ? -47.998 3.196 83.909 1.00 95.12 247 ALA A O 1
ATOM 1726 N N . ARG A 1 248 ? -48.288 3.908 81.798 1.00 95.75 248 ARG A N 1
ATOM 1727 C CA . ARG A 1 248 ? -49.673 4.370 82.001 1.00 95.75 248 ARG A CA 1
ATOM 1728 C C . ARG A 1 248 ? -50.648 3.223 82.271 1.00 95.75 248 ARG A C 1
ATOM 1730 O O . ARG A 1 248 ? -51.503 3.374 83.139 1.00 95.75 248 ARG A O 1
ATOM 1737 N N . VAL A 1 249 ? -50.528 2.094 81.569 1.00 96.62 249 VAL A N 1
ATOM 1738 C CA . VAL A 1 249 ? -51.353 0.897 81.813 1.00 96.62 249 VAL A CA 1
ATOM 1739 C C . VAL A 1 249 ? -51.084 0.343 83.213 1.00 96.62 249 VAL A C 1
ATOM 1741 O O . VAL A 1 249 ? -52.036 0.131 83.957 1.00 96.62 249 VAL A O 1
ATOM 1744 N N . THR A 1 250 ? -49.819 0.219 83.627 1.00 95.19 250 THR A N 1
ATOM 1745 C CA . THR A 1 250 ? -49.451 -0.201 84.990 1.00 95.19 250 THR A CA 1
ATOM 1746 C C . THR A 1 250 ? -50.032 0.733 86.054 1.00 95.19 250 THR A C 1
ATOM 1748 O O . THR A 1 250 ? -50.593 0.259 87.041 1.00 95.19 250 THR A O 1
ATOM 1751 N N . GLN A 1 251 ? -49.991 2.054 85.848 1.00 93.75 251 GLN A N 1
ATOM 1752 C CA . GLN A 1 251 ? -50.602 3.004 86.784 1.00 93.75 251 GLN A CA 1
ATOM 1753 C C . GLN A 1 251 ? -52.132 2.868 86.850 1.00 93.75 251 GLN A C 1
ATOM 1755 O O . GLN A 1 251 ? -52.706 2.945 87.934 1.00 93.75 251 GLN A O 1
ATOM 1760 N N . VAL A 1 252 ? -52.809 2.627 85.722 1.00 94.88 252 VAL A N 1
ATOM 1761 C CA . VAL A 1 252 ? -54.256 2.341 85.714 1.00 94.88 252 VAL A CA 1
ATOM 1762 C C . VAL A 1 252 ? -54.553 1.026 86.442 1.00 94.88 252 VAL A C 1
ATOM 1764 O O . VAL A 1 252 ? -55.481 0.988 87.246 1.00 94.88 252 VAL A O 1
ATOM 1767 N N . GLN A 1 253 ? -53.740 -0.015 86.243 1.00 94.38 253 GLN A N 1
ATOM 1768 C CA . GLN A 1 253 ? -53.862 -1.303 86.933 1.00 94.38 253 GLN A CA 1
ATOM 1769 C C . GLN A 1 253 ? -53.764 -1.141 88.460 1.00 94.38 253 GLN A C 1
ATOM 1771 O O . GLN A 1 253 ? -54.590 -1.683 89.196 1.00 94.38 253 GLN A O 1
ATOM 1776 N N . LEU A 1 254 ? -52.801 -0.342 88.939 1.00 92.62 254 LEU A N 1
ATOM 1777 C CA . LEU A 1 254 ? -52.651 0.005 90.356 1.00 92.62 254 LEU A CA 1
ATOM 1778 C C . LEU A 1 254 ? -53.866 0.783 90.880 1.00 92.62 254 LEU A C 1
ATOM 1780 O O . LEU A 1 254 ? -54.412 0.427 91.922 1.00 92.62 254 LEU A O 1
ATOM 1784 N N . ASN A 1 255 ? -54.336 1.793 90.141 1.00 92.38 255 ASN A N 1
ATOM 1785 C CA . ASN A 1 255 ? -55.498 2.595 90.533 1.00 92.38 255 ASN A CA 1
ATOM 1786 C C . ASN A 1 255 ? -56.778 1.741 90.636 1.00 92.38 255 ASN A C 1
ATOM 1788 O O . ASN A 1 255 ? -57.529 1.877 91.599 1.00 92.38 255 ASN A O 1
ATOM 1792 N N . VAL A 1 256 ? -57.009 0.832 89.681 1.00 92.94 256 VAL A N 1
ATOM 1793 C CA . VAL A 1 256 ? -58.135 -0.120 89.705 1.00 92.94 256 VAL A CA 1
ATOM 1794 C C . VAL A 1 256 ? -58.018 -1.078 90.891 1.00 92.94 256 VAL A C 1
ATOM 1796 O O . VAL A 1 256 ? -59.008 -1.304 91.579 1.00 92.94 256 VAL A O 1
ATOM 1799 N N . THR A 1 257 ? -56.817 -1.591 91.175 1.00 90.62 257 THR A N 1
ATOM 1800 C CA . THR A 1 257 ? -56.566 -2.504 92.307 1.00 90.62 257 THR A CA 1
ATOM 1801 C C . THR A 1 257 ? -56.792 -1.814 93.659 1.00 90.62 257 THR A C 1
ATOM 1803 O O . THR A 1 257 ? -57.378 -2.399 94.568 1.00 90.62 257 THR A O 1
ATOM 1806 N N . GLY A 1 258 ? -56.396 -0.544 93.790 1.00 88.12 258 GLY A N 1
ATOM 1807 C CA . GLY A 1 258 ? -56.714 0.270 94.966 1.00 88.12 258 GLY A CA 1
ATOM 1808 C C . GLY A 1 258 ? -58.217 0.521 95.119 1.00 88.12 258 GLY A C 1
ATOM 1809 O O . GLY A 1 258 ? -58.742 0.447 96.228 1.00 88.12 258 GLY A O 1
ATOM 1810 N N . LEU A 1 259 ? -58.933 0.753 94.014 1.00 86.31 259 LEU A N 1
ATOM 1811 C CA . LEU A 1 259 ? -60.378 0.991 94.035 1.00 86.31 259 LEU A CA 1
ATOM 1812 C C . LEU A 1 259 ? -61.184 -0.278 94.369 1.00 86.31 259 LEU A C 1
ATOM 1814 O O . LEU A 1 259 ? -62.162 -0.197 95.111 1.00 86.31 259 LEU A O 1
ATOM 1818 N N . THR A 1 260 ? -60.773 -1.458 93.889 1.00 85.69 260 THR A N 1
ATOM 1819 C CA . THR A 1 260 ? -61.408 -2.727 94.286 1.00 85.69 260 THR A CA 1
ATOM 1820 C C . THR A 1 260 ? -61.114 -3.086 95.739 1.00 85.69 260 THR A C 1
ATOM 1822 O O . THR A 1 260 ? -62.015 -3.583 96.414 1.00 85.69 260 THR A O 1
ATOM 1825 N N . ALA A 1 261 ? -59.920 -2.781 96.259 1.00 77.81 261 ALA A N 1
ATOM 1826 C CA . ALA A 1 261 ? -59.625 -2.903 97.688 1.00 77.81 261 ALA A CA 1
ATOM 1827 C C . ALA A 1 261 ? -60.506 -1.963 98.534 1.00 77.81 261 ALA A C 1
ATOM 1829 O O . ALA A 1 261 ? -61.132 -2.418 99.489 1.00 77.81 261 ALA A O 1
ATOM 1830 N N . TYR A 1 262 ? -60.635 -0.692 98.132 1.00 79.12 262 TYR A N 1
ATOM 1831 C CA . TYR A 1 262 ? -61.502 0.293 98.791 1.00 79.12 262 TYR A CA 1
ATOM 1832 C C . TYR A 1 262 ? -62.982 -0.136 98.799 1.00 79.12 262 TYR A C 1
ATOM 1834 O O . TYR A 1 262 ? -63.657 -0.051 99.826 1.00 79.12 262 TYR A O 1
ATOM 1842 N N . SER A 1 263 ? -63.469 -0.688 97.683 1.00 78.81 263 SER A N 1
ATOM 1843 C CA . SER A 1 263 ? -64.813 -1.268 97.592 1.00 78.81 263 SER A CA 1
ATOM 1844 C C . SER A 1 263 ? -65.018 -2.443 98.559 1.00 78.81 263 SER A C 1
ATOM 1846 O O . SER A 1 263 ? -66.077 -2.520 99.173 1.00 78.81 263 SER A O 1
ATOM 1848 N N . HIS A 1 264 ? -64.020 -3.318 98.744 1.00 76.81 264 HIS A N 1
ATOM 1849 C CA . HIS A 1 264 ? -64.101 -4.432 99.701 1.00 76.81 264 HIS A CA 1
ATOM 1850 C C . HIS A 1 264 ? -64.040 -3.986 101.170 1.00 76.81 264 HIS A C 1
ATOM 1852 O O . HIS A 1 264 ? -64.577 -4.684 102.029 1.00 76.81 264 HIS A O 1
ATOM 1858 N N . SER A 1 265 ? -63.395 -2.857 101.490 1.00 74.38 265 SER A N 1
ATOM 1859 C CA . SER A 1 265 ? -63.512 -2.259 102.828 1.00 74.38 265 SER A CA 1
ATOM 1860 C C . SER A 1 265 ? -64.906 -1.681 103.063 1.00 74.38 265 SER A C 1
ATOM 1862 O O . SER A 1 265 ? -65.498 -1.991 104.089 1.00 74.38 265 SER A O 1
ATOM 1864 N N . HIS A 1 266 ? -65.475 -0.946 102.103 1.00 72.94 266 HIS A N 1
ATOM 1865 C CA . HIS A 1 266 ? -66.797 -0.336 102.284 1.00 72.94 266 HIS A CA 1
ATOM 1866 C C . HIS A 1 266 ? -67.916 -1.382 102.403 1.00 72.94 266 HIS A C 1
ATOM 1868 O O . HIS A 1 266 ? -68.722 -1.308 103.322 1.00 72.94 266 HIS A O 1
ATOM 1874 N N . THR A 1 267 ? -67.907 -2.442 101.583 1.00 68.00 267 THR A N 1
ATOM 1875 C CA . THR A 1 267 ? -68.878 -3.544 101.745 1.00 68.00 267 THR A CA 1
ATOM 1876 C C . THR A 1 267 ? -68.693 -4.322 103.049 1.00 68.00 267 THR A C 1
ATOM 1878 O O . THR A 1 267 ? -69.646 -4.929 103.537 1.00 68.00 267 THR A O 1
ATOM 1881 N N . ARG A 1 268 ? -67.494 -4.296 103.650 1.00 62.88 268 ARG A N 1
ATOM 1882 C CA . ARG A 1 268 ? -67.269 -4.818 105.005 1.00 62.88 268 ARG A CA 1
ATOM 1883 C C . ARG A 1 268 ? -67.831 -3.892 106.077 1.00 62.88 268 ARG A C 1
ATOM 1885 O O . ARG A 1 268 ? -68.442 -4.406 107.007 1.00 62.88 268 ARG A O 1
ATOM 1892 N N . GLU A 1 269 ? -67.664 -2.580 105.941 1.00 62.59 269 GLU A N 1
ATOM 1893 C CA . GLU A 1 269 ? -68.247 -1.573 106.839 1.00 62.59 269 GLU A CA 1
ATOM 1894 C C . GLU A 1 269 ? -69.785 -1.633 106.816 1.00 62.59 269 GLU A C 1
ATOM 1896 O O . GLU A 1 269 ? -70.392 -1.745 107.880 1.00 62.59 269 GLU A O 1
ATOM 1901 N N . ASP A 1 270 ? -70.406 -1.710 105.633 1.00 60.09 270 ASP A N 1
ATOM 1902 C CA . ASP A 1 270 ? -71.852 -1.944 105.479 1.00 60.09 270 ASP A CA 1
ATOM 1903 C C . ASP A 1 270 ? -72.283 -3.260 106.158 1.00 60.09 270 ASP A C 1
ATOM 1905 O O . ASP A 1 270 ? -73.209 -3.276 106.968 1.00 60.09 270 ASP A O 1
ATOM 1909 N N . SER A 1 271 ? -71.570 -4.369 105.909 1.00 60.16 271 SER A N 1
ATOM 1910 C CA . SER A 1 271 ? -71.895 -5.664 106.532 1.00 60.16 271 SER A CA 1
ATOM 1911 C C . SER A 1 271 ? -71.690 -5.691 108.054 1.00 60.16 271 SER A C 1
ATOM 1913 O O . SER A 1 271 ? -72.322 -6.487 108.749 1.00 60.16 271 SER A O 1
ATOM 1915 N N . ALA A 1 272 ? -70.815 -4.829 108.582 1.00 59.62 272 ALA A N 1
ATOM 1916 C CA . ALA A 1 272 ? -70.603 -4.663 110.015 1.00 59.62 272 ALA A CA 1
ATOM 1917 C C . ALA A 1 272 ? -71.730 -3.833 110.647 1.00 59.62 272 ALA A C 1
ATOM 1919 O O . ALA A 1 272 ? -72.202 -4.196 111.720 1.00 59.62 272 ALA A O 1
ATOM 1920 N N . LEU A 1 273 ? -72.217 -2.793 109.960 1.00 59.41 273 LEU A N 1
ATOM 1921 C CA . LEU A 1 273 ? -73.404 -2.026 110.353 1.00 59.41 273 LEU A CA 1
ATOM 1922 C C . LEU A 1 273 ? -74.675 -2.893 110.356 1.00 59.41 273 LEU A C 1
ATOM 1924 O O . LEU A 1 273 ? -75.442 -2.842 111.318 1.00 59.41 273 LEU A O 1
ATOM 1928 N N . ASP A 1 274 ? -74.868 -3.745 109.344 1.00 60.19 274 ASP A N 1
ATOM 1929 C CA . ASP A 1 274 ? -75.957 -4.734 109.319 1.00 60.19 274 ASP A CA 1
ATOM 1930 C C . ASP A 1 274 ? -75.841 -5.746 110.477 1.00 60.19 274 ASP A C 1
ATOM 1932 O O . ASP A 1 274 ? -76.842 -6.101 111.108 1.00 60.19 274 ASP A O 1
ATOM 1936 N N . ALA A 1 275 ? -74.623 -6.188 110.812 1.00 59.34 275 ALA A N 1
ATOM 1937 C CA . ALA A 1 275 ? -74.385 -7.076 111.950 1.00 59.34 275 ALA A CA 1
ATOM 1938 C C . ALA A 1 275 ? -74.625 -6.382 113.306 1.00 59.34 275 ALA A C 1
ATOM 1940 O O . ALA A 1 275 ? -75.197 -6.988 114.212 1.00 59.34 275 ALA A O 1
ATOM 1941 N N . GLU A 1 276 ? -74.246 -5.112 113.453 1.00 56.62 276 GLU A N 1
ATOM 1942 C CA . GLU A 1 276 ? -74.472 -4.323 114.669 1.00 56.62 276 GLU A CA 1
ATOM 1943 C C . GLU A 1 276 ? -75.976 -4.046 114.872 1.00 56.62 276 GLU A C 1
ATOM 1945 O O . GLU A 1 276 ? -76.509 -4.246 115.966 1.00 56.62 276 GLU A O 1
ATOM 1950 N N . MET A 1 277 ? -76.703 -3.742 113.789 1.00 56.31 277 MET A N 1
ATOM 1951 C CA . MET A 1 277 ? -78.172 -3.701 113.756 1.00 56.31 277 MET A CA 1
ATOM 1952 C C . MET A 1 277 ? -78.811 -5.039 114.165 1.00 56.31 277 MET A C 1
ATOM 1954 O O . MET A 1 277 ? -79.787 -5.047 114.921 1.00 56.31 277 MET A O 1
ATOM 1958 N N . ALA A 1 278 ? -78.261 -6.175 113.723 1.00 55.00 278 ALA A N 1
ATOM 1959 C CA . ALA A 1 278 ? -78.751 -7.499 114.109 1.00 55.00 278 ALA A CA 1
ATOM 1960 C C . ALA A 1 278 ? -78.526 -7.808 115.604 1.00 55.00 278 ALA A C 1
ATOM 1962 O O . ALA A 1 278 ? -79.399 -8.398 116.244 1.00 55.00 278 ALA A O 1
ATOM 1963 N N . VAL A 1 279 ? -77.408 -7.365 116.193 1.00 57.34 279 VAL A N 1
ATOM 1964 C CA . VAL A 1 279 ? -77.154 -7.484 117.643 1.00 57.34 279 VAL A CA 1
ATOM 1965 C C . VAL A 1 279 ? -78.117 -6.601 118.447 1.00 57.34 279 VAL A C 1
ATOM 1967 O O . VAL A 1 279 ? -78.721 -7.074 119.410 1.00 57.34 279 VAL A O 1
ATOM 1970 N N . ILE A 1 280 ? -78.357 -5.360 118.010 1.00 54.03 280 ILE A N 1
ATOM 1971 C CA . ILE A 1 280 ? -79.328 -4.439 118.634 1.00 54.03 280 ILE A CA 1
ATOM 1972 C C . ILE A 1 280 ? -80.771 -4.982 118.549 1.00 54.03 280 ILE A C 1
ATOM 1974 O O . ILE A 1 280 ? -81.592 -4.717 119.433 1.00 54.03 280 ILE A O 1
ATOM 1978 N N . ALA A 1 281 ? -81.093 -5.771 117.519 1.00 52.25 281 ALA A N 1
ATOM 1979 C CA . ALA A 1 281 ? -82.371 -6.473 117.412 1.00 52.25 281 ALA A CA 1
ATOM 1980 C C . ALA A 1 281 ? -82.484 -7.688 118.361 1.00 52.25 281 ALA A C 1
ATOM 1982 O O . ALA A 1 281 ? -83.589 -8.009 118.802 1.00 52.25 281 ALA A O 1
ATOM 1983 N N . ALA A 1 282 ? -81.368 -8.346 118.695 1.00 49.53 282 ALA A N 1
ATOM 1984 C CA . ALA A 1 282 ? -81.339 -9.533 119.553 1.00 49.53 282 ALA A CA 1
ATOM 1985 C C . ALA A 1 282 ? -81.435 -9.214 121.060 1.00 49.53 282 ALA A C 1
ATOM 1987 O O . ALA A 1 282 ? -82.107 -9.938 121.795 1.00 49.53 282 ALA A O 1
ATOM 1988 N N . ASP A 1 283 ? -80.836 -8.109 121.520 1.00 46.12 283 ASP A N 1
ATOM 1989 C CA . ASP A 1 283 ? -80.702 -7.741 122.948 1.00 46.12 283 ASP A CA 1
ATOM 1990 C C . ASP A 1 283 ? -82.033 -7.417 123.677 1.00 46.12 283 ASP A C 1
ATOM 1992 O O . ASP A 1 283 ? -82.065 -7.085 124.860 1.00 46.12 283 ASP A O 1
ATOM 1996 N N . LYS A 1 284 ? -83.181 -7.529 122.996 1.00 45.53 284 LYS A N 1
ATOM 1997 C CA . LYS A 1 284 ? -84.513 -7.273 123.575 1.00 45.53 284 LYS A CA 1
ATOM 1998 C C . LYS A 1 284 ? -85.285 -8.524 124.007 1.00 45.53 284 LYS A C 1
ATOM 2000 O O . LYS A 1 284 ? -86.440 -8.385 124.413 1.00 45.53 284 LYS A O 1
ATOM 2005 N N . VAL A 1 285 ? -84.697 -9.728 123.949 1.00 44.31 285 VAL A N 1
ATOM 2006 C CA . VAL A 1 285 ? -85.419 -10.987 124.240 1.00 44.31 285 VAL A CA 1
ATOM 2007 C C . VAL A 1 285 ? -84.687 -11.927 125.222 1.00 44.31 285 VAL A C 1
ATOM 2009 O O . VAL A 1 285 ? -84.168 -12.972 124.844 1.00 44.31 285 VAL A O 1
ATOM 2012 N N . ASN A 1 286 ? -84.854 -11.620 126.517 1.00 35.78 286 ASN A N 1
ATOM 2013 C CA . ASN A 1 286 ? -84.800 -12.544 127.673 1.00 35.78 286 ASN A CA 1
ATOM 2014 C C . ASN A 1 286 ? -83.403 -13.027 128.190 1.00 35.78 286 ASN A C 1
ATOM 2016 O O . ASN A 1 286 ? -82.433 -13.018 127.440 1.00 35.78 286 ASN A O 1
ATOM 2020 N N . PRO A 1 287 ? -83.266 -13.422 129.485 1.00 42.81 287 PRO A N 1
ATOM 2021 C CA . PRO A 1 287 ? -81.961 -13.567 130.155 1.00 42.81 287 PRO A CA 1
ATOM 2022 C C . PRO A 1 287 ? -81.425 -15.014 130.345 1.00 42.81 287 PRO A C 1
ATOM 2024 O O . PRO A 1 287 ? -82.057 -16.005 129.992 1.00 42.81 287 PRO A O 1
ATOM 2027 N N . ALA A 1 288 ? -80.231 -15.070 130.957 1.00 38.22 288 ALA A N 1
ATOM 2028 C CA . ALA A 1 288 ? -79.375 -16.196 131.396 1.00 38.22 288 ALA A CA 1
ATOM 2029 C C . ALA A 1 288 ? -80.069 -17.268 132.312 1.00 38.22 288 ALA A C 1
ATOM 2031 O O . ALA A 1 288 ? -81.181 -16.980 132.761 1.00 38.22 288 ALA A O 1
ATOM 2032 N N . PRO A 1 289 ? -79.450 -18.435 132.698 1.00 53.84 289 PRO A N 1
ATOM 2033 C CA . PRO A 1 289 ? -77.988 -18.660 132.803 1.00 53.84 289 PRO A CA 1
ATOM 2034 C C . PRO A 1 289 ? -77.355 -20.079 132.602 1.00 53.84 289 PRO A C 1
ATOM 2036 O O . PRO A 1 289 ? -77.995 -21.118 132.700 1.00 53.84 289 PRO A O 1
ATOM 2039 N N . SER A 1 290 ? -76.016 -20.062 132.460 1.00 39.16 290 SER A N 1
ATOM 2040 C CA . SER A 1 290 ? -74.977 -20.982 133.009 1.00 39.16 290 SER A CA 1
ATOM 2041 C C . SER A 1 290 ? -75.023 -22.522 132.870 1.00 39.16 290 SER A C 1
ATOM 2043 O O . SER A 1 290 ? -75.892 -23.183 133.435 1.00 39.16 290 SER A O 1
ATOM 2045 N N . SER A 1 291 ? -73.900 -23.100 132.410 1.00 33.75 291 SER A N 1
ATOM 2046 C CA . SER A 1 291 ? -73.320 -24.358 132.935 1.00 33.75 291 SER A CA 1
ATOM 2047 C C . SER A 1 291 ? -71.797 -24.442 132.674 1.00 33.75 291 SER A C 1
ATOM 2049 O O . SER A 1 291 ? -71.297 -23.829 131.734 1.00 33.75 291 SER A O 1
ATOM 2051 N N . LEU A 1 292 ? -71.047 -25.160 133.526 1.00 36.06 292 LEU A N 1
ATOM 2052 C CA . LEU A 1 292 ? -69.601 -25.424 133.370 1.00 36.06 292 LEU A CA 1
ATOM 2053 C C . LEU A 1 292 ? -69.351 -26.824 132.783 1.00 36.06 292 LEU A C 1
ATOM 2055 O O . LEU A 1 292 ? -70.067 -27.760 133.133 1.00 36.06 292 LEU A O 1
ATOM 2059 N N . SER A 1 293 ? -68.221 -27.000 132.088 1.00 32.09 293 SER A N 1
ATOM 2060 C CA . SER A 1 293 ? -67.400 -28.224 132.185 1.00 32.09 293 SER A CA 1
ATOM 2061 C C . SER A 1 293 ? -65.954 -27.981 131.725 1.00 32.09 293 SER A C 1
ATOM 2063 O O . SER A 1 293 ? -65.707 -27.117 130.888 1.00 32.09 293 SER A O 1
ATOM 2065 N N . THR A 1 294 ? -65.007 -28.750 132.267 1.00 43.59 294 THR A N 1
ATOM 2066 C CA . THR A 1 294 ? -63.552 -28.679 132.011 1.00 43.59 294 THR A CA 1
ATOM 2067 C C . THR A 1 294 ? -63.048 -29.849 131.164 1.00 43.59 294 THR A C 1
ATOM 2069 O O . THR A 1 294 ? -63.611 -30.936 131.266 1.00 43.59 294 THR A O 1
ATOM 2072 N N . ILE A 1 295 ? -61.931 -29.668 130.447 1.00 38.28 295 ILE A N 1
ATOM 2073 C CA . ILE A 1 295 ? -60.944 -30.709 130.076 1.00 38.28 295 ILE A CA 1
ATOM 2074 C C . ILE A 1 295 ? -59.602 -30.019 129.733 1.00 38.28 295 ILE A C 1
ATOM 2076 O O . ILE A 1 295 ? -59.572 -28.794 129.611 1.00 38.28 295 ILE A O 1
ATOM 2080 N N . ASP A 1 296 ? -58.501 -30.777 129.711 1.00 37.38 296 ASP A N 1
ATOM 2081 C CA . ASP A 1 296 ? -57.150 -30.308 130.075 1.00 37.38 296 ASP A CA 1
ATOM 2082 C C . ASP A 1 296 ? -56.080 -30.402 128.947 1.00 37.38 296 ASP A C 1
ATOM 2084 O O . ASP A 1 296 ? -56.380 -30.791 127.820 1.00 37.38 296 ASP A O 1
ATOM 2088 N N . MET A 1 297 ? -54.845 -30.007 129.290 1.00 41.25 297 MET A N 1
ATOM 2089 C CA . MET A 1 297 ? -53.578 -29.916 128.526 1.00 41.25 297 MET A CA 1
ATOM 2090 C C . MET A 1 297 ? -53.331 -30.860 127.327 1.00 41.25 297 MET A C 1
ATOM 2092 O O . MET A 1 297 ? -53.398 -32.078 127.455 1.00 41.25 297 MET A O 1
ATOM 2096 N N . ASP A 1 298 ? -52.889 -30.277 126.201 1.00 34.25 298 ASP A N 1
ATOM 2097 C CA . ASP A 1 298 ? -51.524 -30.375 125.610 1.00 34.25 298 ASP A CA 1
ATOM 2098 C C . ASP A 1 298 ? -51.510 -29.618 124.249 1.00 34.25 298 ASP A C 1
ATOM 2100 O O . ASP A 1 298 ? -52.556 -29.428 123.636 1.00 34.25 298 ASP A O 1
ATOM 2104 N N . GLY A 1 299 ? -50.416 -29.096 123.674 1.00 36.06 299 GLY A N 1
ATOM 2105 C CA . GLY A 1 299 ? -49.003 -29.089 124.066 1.00 36.06 299 GLY A CA 1
ATOM 2106 C C . GLY A 1 299 ? -48.094 -29.513 122.895 1.00 36.06 299 GLY A C 1
ATOM 2107 O O . GLY A 1 299 ? -48.078 -30.697 122.597 1.00 36.06 299 GLY A O 1
ATOM 2108 N N . GLN A 1 300 ? -47.372 -28.580 122.233 1.00 37.34 300 GLN A N 1
ATOM 2109 C CA . GLN A 1 300 ? -46.128 -28.742 121.413 1.00 37.34 300 GLN A CA 1
ATOM 2110 C C . GLN A 1 300 ? -45.755 -27.415 120.687 1.00 37.34 300 GLN A C 1
ATOM 2112 O O . GLN A 1 300 ? -46.501 -26.438 120.757 1.00 37.34 300 GLN A O 1
ATOM 2117 N N . SER A 1 301 ? -44.576 -27.344 120.048 1.00 39.69 301 SER A N 1
ATOM 2118 C CA . SER A 1 301 ? -43.980 -26.135 119.429 1.00 39.69 301 SER A CA 1
ATOM 2119 C C . SER A 1 301 ? -43.224 -26.457 118.113 1.00 39.69 301 SER A C 1
ATOM 2121 O O . SER A 1 301 ? -43.440 -27.536 117.571 1.00 39.69 301 SER A O 1
ATOM 2123 N N . LEU A 1 302 ? -42.321 -25.565 117.638 1.00 35.69 302 LEU A N 1
ATOM 2124 C CA . LEU A 1 302 ? -41.474 -25.658 116.410 1.00 35.69 302 LEU A CA 1
ATOM 2125 C C . LEU A 1 302 ? -42.200 -25.302 115.080 1.00 35.69 302 LEU A C 1
ATOM 2127 O O . LEU A 1 302 ? -43.397 -25.526 114.966 1.00 35.69 302 LEU A O 1
ATOM 2131 N N . SER A 1 303 ? -41.572 -24.749 114.022 1.00 32.97 303 SER A N 1
ATOM 2132 C CA . SER A 1 303 ? -40.255 -24.078 113.841 1.00 32.97 303 SER A CA 1
ATOM 2133 C C . SER A 1 303 ? -40.168 -23.343 112.475 1.00 32.97 303 SER A C 1
ATOM 2135 O O . SER A 1 303 ? -40.809 -23.770 111.520 1.00 32.97 303 SER A O 1
ATOM 2137 N N . TYR A 1 304 ? -39.324 -22.304 112.354 1.00 43.25 304 TYR A N 1
ATOM 2138 C CA . TYR A 1 304 ? -38.905 -21.665 111.076 1.00 43.25 304 TYR A CA 1
ATOM 2139 C C . TYR A 1 304 ? -37.878 -22.533 110.297 1.00 43.25 304 TYR A C 1
ATOM 2141 O O . TYR A 1 304 ? -37.223 -23.361 110.939 1.00 43.25 304 TYR A O 1
ATOM 2149 N N . PRO A 1 305 ? -37.722 -22.392 108.952 1.00 49.62 305 PRO A N 1
ATOM 2150 C CA . PRO A 1 305 ? -36.710 -21.468 108.378 1.00 49.62 305 PRO A CA 1
ATOM 2151 C C . PRO A 1 305 ? -37.086 -20.801 107.011 1.00 49.62 305 PRO A C 1
ATOM 2153 O O . PRO A 1 305 ? -38.259 -20.677 106.672 1.00 49.62 305 PRO A O 1
ATOM 2156 N N . GLU A 1 306 ? -36.071 -20.307 106.279 1.00 38.84 306 GLU A N 1
ATOM 2157 C CA . GLU A 1 306 ? -36.069 -19.280 105.205 1.00 38.84 306 GLU A CA 1
ATOM 2158 C C . GLU A 1 306 ? -35.988 -19.786 103.722 1.00 38.84 306 GLU A C 1
ATOM 2160 O O . GLU A 1 306 ? -35.846 -20.989 103.499 1.00 38.84 306 GLU A O 1
ATOM 2165 N N . PRO A 1 307 ? -36.091 -18.886 102.702 1.00 65.75 307 PRO A N 1
ATOM 2166 C CA . PRO A 1 307 ? -35.920 -19.151 101.244 1.00 65.75 307 PRO A CA 1
ATOM 2167 C C . PRO A 1 307 ? -34.424 -18.992 100.806 1.00 65.75 307 PRO A C 1
ATOM 2169 O O . PRO A 1 307 ? -33.574 -19.074 101.693 1.00 65.75 307 PRO A O 1
ATOM 2172 N N . PRO A 1 308 ? -34.005 -18.700 99.537 1.00 63.69 308 PRO A N 1
ATOM 2173 C CA . PRO A 1 308 ? -34.636 -18.714 98.197 1.00 63.69 308 PRO A CA 1
ATOM 2174 C C . PRO A 1 308 ? -33.968 -19.818 97.310 1.00 63.69 308 PRO A C 1
ATOM 2176 O O . PRO A 1 308 ? -33.908 -20.922 97.854 1.00 63.69 308 PRO A O 1
ATOM 2179 N N . PRO A 1 309 ? -33.470 -19.685 96.038 1.00 55.44 309 PRO A N 1
ATOM 2180 C CA . PRO A 1 309 ? -33.356 -18.581 95.041 1.00 55.44 309 PRO A CA 1
ATOM 2181 C C . PRO A 1 309 ? -34.621 -18.508 94.126 1.00 55.44 309 PRO A C 1
ATOM 2183 O O . PRO A 1 309 ? -35.631 -19.097 94.498 1.00 55.44 309 PRO A O 1
ATOM 2186 N N . VAL A 1 310 ? -34.791 -17.757 93.017 1.00 47.75 310 VAL A N 1
ATOM 2187 C CA . VAL A 1 310 ? -33.960 -16.943 92.078 1.00 47.75 310 VAL A CA 1
ATOM 2188 C C . VAL A 1 310 ? -33.212 -17.725 90.965 1.00 47.75 310 VAL A C 1
ATOM 2190 O O . VAL A 1 310 ? -32.645 -18.775 91.226 1.00 47.75 310 VAL A O 1
ATOM 2193 N N . ASP A 1 311 ? -33.201 -17.196 89.728 1.00 46.50 311 ASP A N 1
ATOM 2194 C CA . ASP A 1 311 ? -32.420 -17.689 88.569 1.00 46.50 311 ASP A CA 1
ATOM 2195 C C . ASP A 1 311 ? -31.969 -16.503 87.680 1.00 46.50 311 ASP A C 1
ATOM 2197 O O . ASP A 1 311 ? -32.721 -15.535 87.523 1.00 46.50 311 ASP A O 1
ATOM 2201 N N . VAL A 1 312 ? -30.742 -16.535 87.138 1.00 49.25 312 VAL A N 1
ATOM 2202 C CA . VAL A 1 312 ? -30.113 -15.461 86.323 1.00 49.25 312 VAL A CA 1
ATOM 2203 C C . VAL A 1 312 ? -29.081 -16.082 85.360 1.00 49.25 312 VAL A C 1
ATOM 2205 O O . VAL A 1 312 ? -28.451 -17.067 85.729 1.00 49.25 312 VAL A O 1
ATOM 2208 N N . PHE A 1 313 ? -28.823 -15.440 84.205 1.00 42.09 313 PHE A N 1
ATOM 2209 C CA . PHE A 1 313 ? -27.904 -15.860 83.115 1.00 42.09 313 PHE A CA 1
ATOM 2210 C C . PHE A 1 313 ? -28.442 -17.012 82.224 1.00 42.09 313 PHE A C 1
ATOM 2212 O O . PHE A 1 313 ? -29.339 -17.734 82.634 1.00 42.09 313 PHE A O 1
ATOM 2219 N N . SER A 1 314 ? -27.999 -17.206 80.971 1.00 38.72 314 SER A N 1
ATOM 2220 C CA . SER A 1 314 ? -26.992 -16.490 80.156 1.00 38.72 314 SER A CA 1
ATOM 2221 C C . SER A 1 314 ? -27.409 -16.331 78.681 1.00 38.72 314 SER A C 1
ATOM 2223 O O . SER A 1 314 ? -28.300 -17.011 78.188 1.00 38.72 314 SER A O 1
ATOM 2225 N N . THR A 1 315 ? -26.674 -15.461 77.988 1.00 45.62 315 THR A N 1
ATOM 2226 C CA . THR A 1 315 ? -26.539 -15.315 76.526 1.00 45.62 315 THR A CA 1
ATOM 2227 C C . THR A 1 315 ? -26.433 -16.617 75.717 1.00 45.62 315 THR A C 1
ATOM 2229 O O . THR A 1 315 ? -25.647 -17.489 76.093 1.00 45.62 315 THR A O 1
ATOM 2232 N N . GLU A 1 316 ? -27.039 -16.618 74.526 1.00 49.28 316 GLU A N 1
ATOM 2233 C CA . GLU A 1 316 ? -26.309 -16.630 73.238 1.00 49.28 316 GLU A CA 1
ATOM 2234 C C . GLU A 1 316 ? -26.803 -15.452 72.373 1.00 49.28 316 GLU A C 1
ATOM 2236 O O . GLU A 1 316 ? -27.942 -14.991 72.630 1.00 49.28 316 GLU A O 1
#

Secondary structure (DSSP, 8-state):
---------STT--SS----SSS-S------STT--SS----SSSS-S-----SS-S------SSTT--S-----SSS-S------STT--SS-----SSS--S-----SSS-S-----SSS-SS----SSS-SS-----STTS-SS-----STT--SS----SSS-S-----SSS-S-----SSS-S----S----SS----HHHHHHHHHHHHHHHHHHHHHHHHHHHHHHHHHHHHHHHHHHHHHHHHHHHHHHHHHHHHHHHHHHHHHHHHHHHHHHHTTS-------------------------------

pLDDT: mean 84.56, std 17.36, range [32.09, 98.0]

Radius of gyration: 65.6 Å; chains: 1; bounding box: 134×51×188 Å

Sequence (316 aa):
MATVHGTATTPNTPGVLGESEKWNGVLGVSKGEGQAGVAGVNESGGNGLYGRGTGNGVWGHGFSGPNSVGVVGVSDHNDGVRGISSTVGKSGVAGFHMGERGQGLWGQSDKGTGVIGLSKTGVAVHGQSEASEGVRGESRNPHHGGVVGFSFAAGGHGVFGACDEGTGVIAVTKKGNALFAKADQGKAGHFQGDVEVTGRILNSDLQARVSQAISEATSAAQKVAGLQQKIADMQNQLDTAISNLTARVTQVQLNVTGLTAYSHSHTREDSALDAEMAVIAADKVNPAPSSLSTIDMDGQSLSYPEPPPVDVFSTE

Foldseek 3Di:
DDDDFFDDPDPPDDSDWFDDPPDDSDFFDDPDPPDDSDWFDDPPDDDSDFFDDPPDSDWFDQDDDPPGDRDWFDDPPDDSDFFDDPDPPDDSDWFDDPDPPDDRDWFDDPPDDRDWFDDDPDDRDWFDDDPDDRDDFDDPDPVDDRDWFDDPDDVDDSDDFDDPDDDRDDFDDPDDDSDDFDDPDDDSDDDDDDDDDPDDDDDPVVVVVVVVVVVVVVVVVVVVVVVVVVVVVVVVVVVVVVVVVVVVVVVVVVVVVVVVVVVVVVVVVVVVVVVVVVVVVVVPDDDDDDDDDDDDDDDDDDDDDDDDDDDDDDDD

Organism: NCBI:txid2508997